Protein AF-A0A6G7XQI9-F1 (afdb_monomer)

Structure (mmCIF, N/CA/C/O backbone):
data_AF-A0A6G7XQI9-F1
#
_entry.id   AF-A0A6G7XQI9-F1
#
loop_
_atom_site.group_PDB
_atom_site.id
_atom_site.type_symbol
_atom_site.label_atom_id
_atom_site.label_alt_id
_atom_site.label_comp_id
_atom_site.label_asym_id
_atom_site.label_entity_id
_atom_site.label_seq_id
_atom_site.pdbx_PDB_ins_code
_atom_site.Cartn_x
_atom_site.Cartn_y
_atom_site.Cartn_z
_atom_site.occupancy
_atom_site.B_iso_or_equiv
_atom_site.auth_seq_id
_atom_site.auth_comp_id
_atom_site.auth_asym_id
_atom_site.auth_atom_id
_atom_site.pdbx_PDB_model_num
ATOM 1 N N . MET A 1 1 ? -20.697 -19.348 14.003 1.00 74.56 1 MET A N 1
ATOM 2 C CA . MET A 1 1 ? -19.814 -18.715 13.001 1.00 74.56 1 MET A CA 1
ATOM 3 C C . MET A 1 1 ? -18.338 -18.795 13.399 1.00 74.56 1 MET A C 1
ATOM 5 O O . MET A 1 1 ? -17.635 -19.579 12.785 1.00 74.56 1 MET A O 1
ATOM 9 N N . ARG A 1 2 ? -17.873 -18.125 14.470 1.00 83.25 2 ARG A N 1
ATOM 10 C CA . ARG A 1 2 ? -16.443 -18.116 14.878 1.00 83.25 2 ARG A CA 1
ATOM 11 C C . ARG A 1 2 ? -15.794 -19.499 15.068 1.00 83.25 2 ARG A C 1
ATOM 13 O O . ARG A 1 2 ? -14.737 -19.742 14.506 1.00 83.25 2 ARG A O 1
ATOM 20 N N . ARG A 1 3 ? -16.457 -20.436 15.761 1.00 87.00 3 ARG A N 1
ATOM 21 C CA . ARG A 1 3 ? -15.949 -21.819 15.931 1.00 87.00 3 ARG A CA 1
ATOM 22 C C . ARG A 1 3 ? -15.740 -22.567 14.605 1.00 87.00 3 ARG A C 1
ATOM 24 O O . ARG A 1 3 ? -14.848 -23.401 14.520 1.00 87.00 3 ARG A O 1
ATOM 31 N N . ASN A 1 4 ? -16.541 -22.267 13.578 1.00 92.56 4 ASN A N 1
ATOM 32 C CA . ASN A 1 4 ? -16.399 -22.893 12.260 1.00 92.56 4 ASN A CA 1
ATOM 33 C C . ASN A 1 4 ? -15.194 -22.315 11.507 1.00 92.56 4 ASN A C 1
ATOM 35 O O . ASN A 1 4 ? -14.477 -23.068 10.862 1.00 92.56 4 ASN A O 1
ATOM 39 N N . LEU A 1 5 ? -14.940 -21.008 11.638 1.00 93.75 5 LEU A N 1
ATOM 40 C CA . LEU A 1 5 ? -13.769 -20.347 11.051 1.00 93.75 5 LEU A CA 1
ATOM 41 C C . LEU A 1 5 ? -12.465 -20.807 11.720 1.00 93.75 5 LEU A C 1
ATOM 43 O O . LEU A 1 5 ? -11.495 -21.111 11.040 1.00 93.75 5 LEU A O 1
ATOM 47 N N . GLU A 1 6 ? -12.458 -20.965 13.047 1.00 94.38 6 GLU A N 1
ATOM 48 C CA . GLU A 1 6 ? -11.316 -21.552 13.768 1.00 94.38 6 GLU A CA 1
ATOM 49 C C . GLU A 1 6 ? -11.026 -22.989 13.321 1.00 94.38 6 GLU A C 1
ATOM 51 O O . GLU A 1 6 ? -9.866 -23.387 13.204 1.00 94.38 6 GLU A O 1
ATOM 56 N N . LEU A 1 7 ? -12.074 -23.778 13.062 1.00 94.31 7 LEU A N 1
ATOM 57 C CA . LEU A 1 7 ? -11.923 -25.120 12.512 1.00 94.31 7 LEU A CA 1
ATOM 58 C C . LEU A 1 7 ? -11.374 -25.083 11.079 1.00 94.31 7 LEU A C 1
ATOM 60 O O . LEU A 1 7 ? -10.500 -25.886 10.765 1.00 94.31 7 LEU A O 1
ATOM 64 N N . ALA A 1 8 ? -11.846 -24.154 10.242 1.00 93.44 8 ALA A N 1
ATOM 65 C CA . ALA A 1 8 ? -11.370 -23.978 8.871 1.00 93.44 8 ALA A CA 1
ATOM 66 C C . ALA A 1 8 ? -9.873 -23.636 8.830 1.00 93.44 8 ALA A C 1
ATOM 68 O O . ALA A 1 8 ? -9.125 -24.305 8.122 1.00 93.44 8 ALA A O 1
ATOM 69 N N . VAL A 1 9 ? -9.414 -22.697 9.669 1.00 94.06 9 VAL A N 1
ATOM 70 C CA . VAL A 1 9 ? -7.983 -22.368 9.807 1.00 94.06 9 VAL A CA 1
ATOM 71 C C . VAL A 1 9 ? -7.175 -23.606 10.198 1.00 94.06 9 VAL A C 1
ATOM 73 O O . VAL A 1 9 ? -6.208 -23.951 9.526 1.00 94.06 9 VAL A O 1
ATOM 76 N N . ARG A 1 10 ? -7.605 -24.353 11.226 1.00 95.06 10 ARG A N 1
ATOM 77 C CA . ARG A 1 10 ? -6.906 -25.584 11.646 1.00 95.06 10 ARG A CA 1
ATOM 78 C C . ARG A 1 10 ? -6.840 -26.635 10.536 1.00 95.06 10 ARG A C 1
ATOM 80 O O . ARG A 1 10 ? -5.852 -27.357 10.428 1.00 95.06 10 ARG A O 1
ATOM 87 N N . GLN A 1 11 ? -7.898 -26.760 9.737 1.00 93.75 11 GLN A N 1
ATOM 88 C CA . GLN A 1 11 ? -7.930 -27.687 8.606 1.00 93.75 11 GLN A CA 1
ATOM 89 C C . GLN A 1 11 ? -6.980 -27.245 7.490 1.00 93.75 11 GLN A C 1
ATOM 91 O O . GLN A 1 11 ? -6.252 -28.089 6.974 1.00 93.75 11 GLN A O 1
ATOM 96 N N . ALA A 1 12 ? -6.950 -25.953 7.158 1.00 92.00 12 ALA A N 1
ATOM 97 C CA . ALA A 1 12 ? -6.037 -25.398 6.164 1.00 92.00 12 ALA A CA 1
ATOM 98 C C . ALA A 1 12 ? -4.568 -25.552 6.593 1.00 92.00 12 ALA A C 1
ATOM 100 O O . ALA A 1 12 ? -3.765 -26.070 5.825 1.00 92.00 12 ALA A O 1
ATOM 101 N N . GLN A 1 13 ? -4.240 -25.255 7.857 1.00 93.00 13 GLN A N 1
ATOM 102 C CA . GLN A 1 13 ? -2.902 -25.481 8.424 1.00 93.00 13 GLN A CA 1
ATOM 103 C C . GLN A 1 13 ? -2.477 -26.949 8.322 1.00 93.00 13 GLN A C 1
ATOM 105 O O . GLN A 1 13 ? -1.341 -27.254 7.966 1.00 93.00 13 GLN A O 1
ATOM 110 N N . LYS A 1 14 ? -3.397 -27.881 8.603 1.00 93.00 14 LYS A N 1
ATOM 111 C CA . LYS A 1 14 ? -3.117 -29.316 8.487 1.00 93.00 14 LYS A CA 1
ATOM 112 C C . LYS A 1 14 ? -2.848 -29.740 7.039 1.00 93.00 14 LYS A C 1
ATOM 114 O O . LYS A 1 14 ? -2.006 -30.608 6.842 1.00 93.00 14 LYS A O 1
ATOM 119 N N . ARG A 1 15 ? -3.553 -29.167 6.057 1.00 90.94 15 ARG A N 1
ATOM 120 C CA . ARG A 1 15 ? -3.326 -29.441 4.625 1.00 90.94 15 ARG A CA 1
ATOM 121 C C . ARG A 1 15 ? -1.980 -28.891 4.166 1.00 90.94 15 ARG A C 1
ATOM 123 O O . ARG A 1 15 ? -1.189 -29.647 3.620 1.00 90.94 15 ARG A O 1
ATOM 130 N N . LEU A 1 16 ? -1.674 -27.640 4.508 1.00 89.38 16 LEU A N 1
ATOM 131 C CA . LEU A 1 16 ? -0.385 -27.031 4.182 1.00 89.38 16 LEU A CA 1
ATOM 132 C C . LEU A 1 16 ? 0.794 -27.793 4.812 1.00 89.38 16 LEU A C 1
ATOM 134 O O . LEU A 1 16 ? 1.834 -27.960 4.192 1.00 89.38 16 LEU A O 1
ATOM 138 N N . ALA A 1 17 ? 0.632 -28.327 6.025 1.00 90.31 17 ALA A N 1
ATOM 139 C CA . ALA A 1 17 ? 1.661 -29.157 6.655 1.00 90.31 17 ALA A CA 1
ATOM 140 C C . ALA A 1 17 ? 1.887 -30.514 5.954 1.00 90.31 17 ALA A C 1
ATOM 142 O O . ALA A 1 17 ? 2.916 -31.148 6.181 1.00 90.31 17 ALA A O 1
ATOM 143 N N . GLN A 1 18 ? 0.929 -30.990 5.151 1.00 90.75 18 GLN A N 1
ATOM 144 C CA . GLN A 1 18 ? 1.073 -32.213 4.353 1.00 90.75 18 GLN A CA 1
ATOM 145 C C . GLN A 1 18 ? 1.792 -31.945 3.029 1.00 90.75 18 GLN A C 1
ATOM 147 O O . GLN A 1 18 ? 2.539 -32.810 2.578 1.00 90.75 18 GLN A O 1
ATOM 152 N N . ASP A 1 19 ? 1.590 -30.761 2.448 1.00 85.38 19 ASP A N 1
ATOM 153 C CA . ASP A 1 19 ? 2.261 -30.310 1.232 1.00 85.38 19 ASP A CA 1
ATOM 154 C C . ASP A 1 19 ? 2.536 -28.800 1.294 1.00 85.38 19 ASP A C 1
ATOM 156 O O . ASP A 1 19 ? 1.708 -27.969 0.924 1.00 85.38 19 ASP A O 1
ATOM 160 N N . TYR A 1 20 ? 3.716 -28.439 1.800 1.00 76.56 20 TYR A N 1
ATOM 161 C CA . TYR A 1 20 ? 4.103 -27.039 2.006 1.00 76.56 20 TYR A CA 1
ATOM 162 C C . TYR A 1 20 ? 4.306 -26.275 0.687 1.00 76.56 20 TYR A C 1
ATOM 164 O O . TYR A 1 20 ? 4.246 -25.045 0.667 1.00 76.56 20 TYR A O 1
ATOM 172 N N . GLY A 1 21 ? 4.572 -26.998 -0.406 1.00 80.12 21 GLY A N 1
ATOM 173 C CA . GLY A 1 21 ? 4.763 -26.423 -1.737 1.00 80.12 21 GLY A CA 1
ATOM 174 C C . GLY A 1 21 ? 3.454 -26.165 -2.482 1.00 80.12 21 GLY A C 1
ATOM 175 O O . GLY A 1 21 ? 3.476 -25.523 -3.533 1.00 80.12 21 GLY A O 1
ATOM 176 N N . ASP A 1 22 ? 2.322 -26.641 -1.959 1.00 87.62 22 ASP A N 1
ATOM 177 C CA . ASP A 1 22 ? 1.030 -26.478 -2.607 1.00 87.62 22 ASP A CA 1
ATOM 178 C C . ASP A 1 22 ? 0.509 -25.041 -2.466 1.00 87.62 22 ASP A C 1
ATOM 180 O O . ASP A 1 22 ? 0.076 -24.587 -1.400 1.00 87.62 22 ASP A O 1
ATOM 184 N N . ARG A 1 23 ? 0.518 -24.320 -3.591 1.00 86.38 23 ARG A N 1
ATOM 185 C CA . ARG A 1 23 ? 0.001 -22.951 -3.689 1.00 86.38 23 ARG A CA 1
ATOM 186 C C . ARG A 1 23 ? -1.472 -22.869 -3.290 1.00 86.38 23 ARG A C 1
ATOM 188 O O . ARG A 1 23 ? -1.878 -21.875 -2.694 1.00 86.38 23 ARG A O 1
ATOM 195 N N . GLU A 1 24 ? -2.274 -23.887 -3.596 1.00 89.00 24 GLU A N 1
ATOM 196 C CA . GLU A 1 24 ? -3.697 -23.879 -3.253 1.00 89.00 24 GLU A CA 1
ATOM 197 C C . GLU A 1 24 ? -3.897 -23.943 -1.731 1.00 89.00 24 GLU A C 1
ATOM 199 O O . GLU A 1 24 ? -4.721 -23.219 -1.168 1.00 89.00 24 GLU A O 1
ATOM 204 N N . SER A 1 25 ? -3.105 -24.758 -1.034 1.00 89.25 25 SER A N 1
ATOM 205 C CA . SER A 1 25 ? -3.106 -24.840 0.429 1.00 89.25 25 SER A CA 1
ATOM 206 C C . SER A 1 25 ? -2.709 -23.522 1.097 1.00 89.25 25 SER A C 1
ATOM 208 O O . SER A 1 25 ? -3.337 -23.145 2.090 1.00 89.25 25 SER A O 1
ATOM 210 N N . TRP A 1 26 ? -1.739 -22.793 0.537 1.00 87.75 26 TRP A N 1
ATOM 211 C CA . TRP A 1 26 ? -1.379 -21.444 0.991 1.00 87.75 26 TRP A CA 1
ATOM 212 C C . TRP A 1 26 ? -2.538 -20.457 0.856 1.00 87.75 26 TRP A C 1
ATOM 214 O O . TRP A 1 26 ? -2.930 -19.826 1.840 1.00 87.75 26 TRP A O 1
ATOM 224 N N . VAL A 1 27 ? -3.141 -20.384 -0.334 1.00 88.88 27 VAL A N 1
ATOM 225 C CA . VAL A 1 27 ? -4.290 -19.506 -0.608 1.00 88.88 27 VAL A CA 1
ATOM 226 C C . VAL A 1 27 ? -5.452 -19.820 0.338 1.00 88.88 27 VAL A C 1
ATOM 228 O O . VAL A 1 27 ? -6.032 -18.920 0.943 1.00 88.88 27 VAL A O 1
ATOM 231 N N . ASN A 1 28 ? -5.756 -21.105 0.534 1.00 90.44 28 ASN A N 1
ATOM 232 C CA . ASN A 1 28 ? -6.818 -21.548 1.434 1.00 90.44 28 ASN A CA 1
ATOM 233 C C . ASN A 1 28 ? -6.558 -21.164 2.899 1.00 90.44 28 ASN A C 1
ATOM 235 O O . ASN A 1 28 ? -7.499 -20.820 3.620 1.00 90.44 28 ASN A O 1
ATOM 239 N N . LEU A 1 29 ? -5.304 -21.235 3.358 1.00 91.44 29 LEU A N 1
ATOM 240 C CA . LEU A 1 29 ? -4.938 -20.810 4.707 1.00 91.44 29 LEU A CA 1
ATOM 241 C C . LEU A 1 29 ? -5.117 -19.301 4.877 1.00 91.44 29 LEU A C 1
ATOM 243 O O . LEU A 1 29 ? -5.776 -18.880 5.828 1.00 91.44 29 LEU A O 1
ATOM 247 N N . HIS A 1 30 ? -4.582 -18.513 3.944 1.00 91.19 30 HIS A N 1
ATOM 248 C CA . HIS A 1 30 ? -4.662 -17.054 3.987 1.00 91.19 30 HIS A CA 1
ATOM 249 C C . HIS A 1 30 ? -6.121 -16.580 3.976 1.00 91.19 30 HIS A C 1
ATOM 251 O O . HIS A 1 30 ? -6.515 -15.722 4.766 1.00 91.19 30 HIS A O 1
ATOM 257 N N . GLU A 1 31 ? -6.964 -17.207 3.152 1.00 92.06 31 GLU A N 1
ATOM 258 C CA . GLU A 1 31 ? -8.391 -16.898 3.108 1.00 92.06 31 GLU A CA 1
ATOM 259 C C . GLU A 1 31 ? -9.099 -17.220 4.432 1.00 92.06 31 GLU A C 1
ATOM 261 O O . GLU A 1 31 ? -9.853 -16.399 4.961 1.00 92.06 31 GLU A O 1
ATOM 266 N N . ALA A 1 32 ? -8.841 -18.396 5.012 1.00 93.50 32 ALA A N 1
ATOM 267 C CA . ALA A 1 32 ? -9.454 -18.790 6.277 1.00 93.50 32 ALA A CA 1
ATOM 268 C C . ALA A 1 32 ? -9.032 -17.868 7.435 1.00 93.50 32 ALA A C 1
ATOM 270 O O . ALA A 1 32 ? -9.854 -17.512 8.288 1.00 93.50 32 ALA A O 1
ATOM 271 N N . GLU A 1 33 ? -7.761 -17.466 7.473 1.00 94.44 33 GLU A N 1
ATOM 272 C CA . GLU A 1 33 ? -7.228 -16.561 8.490 1.00 94.44 33 GLU A CA 1
ATOM 273 C C . GLU A 1 33 ? -7.760 -15.134 8.334 1.00 94.44 33 GLU A C 1
ATOM 275 O O . GLU A 1 33 ? -8.166 -14.529 9.333 1.00 94.44 33 GLU A O 1
ATOM 280 N N . ARG A 1 34 ? -7.877 -14.634 7.099 1.00 94.31 34 ARG A N 1
ATOM 281 C CA . ARG A 1 34 ? -8.542 -13.362 6.783 1.00 94.31 34 ARG A CA 1
ATOM 282 C C . ARG A 1 34 ? -9.994 -13.342 7.264 1.00 94.31 34 ARG A C 1
ATOM 284 O O . ARG A 1 34 ? -10.391 -12.437 8.000 1.00 94.31 34 ARG A O 1
ATOM 291 N N . GLN A 1 35 ? -10.778 -14.371 6.935 1.00 94.81 35 GLN A N 1
ATOM 292 C CA . GLN A 1 35 ? -12.176 -14.479 7.376 1.00 94.81 35 GLN A CA 1
ATOM 293 C C . GLN A 1 35 ? -12.302 -14.543 8.903 1.00 94.81 35 GLN A C 1
ATOM 295 O O . GLN A 1 35 ? -13.205 -13.937 9.492 1.00 94.81 35 GLN A O 1
ATOM 300 N N . LEU A 1 36 ? -11.402 -15.271 9.572 1.00 96.00 36 LEU A N 1
ATOM 301 C CA . LEU A 1 36 ? -11.383 -15.348 11.029 1.00 96.00 36 LEU A CA 1
ATOM 302 C C . LEU A 1 36 ? -11.035 -13.995 11.665 1.00 96.00 36 LEU A C 1
ATOM 304 O O . LEU A 1 36 ? -11.684 -13.614 12.644 1.00 96.00 36 LEU A O 1
ATOM 308 N N . ALA A 1 37 ? -10.052 -13.276 11.118 1.00 96.00 37 ALA A N 1
ATOM 309 C CA . ALA A 1 37 ? -9.661 -11.945 11.576 1.00 96.00 37 ALA A CA 1
ATOM 310 C C . ALA A 1 37 ? -10.820 -10.947 11.435 1.00 96.00 37 ALA A C 1
ATOM 312 O O . ALA A 1 37 ? -11.190 -10.297 12.417 1.00 96.00 37 ALA A O 1
ATOM 313 N N . ALA A 1 38 ? -11.483 -10.923 10.275 1.00 95.19 38 ALA A N 1
ATOM 314 C CA . ALA A 1 38 ? -12.675 -10.111 10.042 1.00 95.19 38 ALA A CA 1
ATOM 315 C C . ALA A 1 38 ? -13.789 -10.419 11.062 1.00 95.19 38 ALA A C 1
ATOM 317 O O . ALA A 1 38 ? -14.313 -9.516 11.714 1.00 95.19 38 ALA A O 1
ATOM 318 N N . ALA A 1 39 ? -14.095 -11.701 11.303 1.00 96.19 39 ALA A N 1
ATOM 319 C CA . ALA A 1 39 ? -15.111 -12.115 12.279 1.00 96.19 39 ALA A CA 1
ATOM 320 C C . ALA A 1 39 ? -14.754 -11.786 13.744 1.00 96.19 39 ALA A C 1
ATOM 322 O O . ALA A 1 39 ? -15.619 -11.849 14.635 1.00 96.19 39 ALA A O 1
ATOM 323 N N . ARG A 1 40 ? -13.480 -11.487 14.015 1.00 95.62 40 ARG A N 1
ATOM 324 C CA . ARG A 1 40 ? -12.953 -11.066 15.318 1.00 95.62 40 ARG A CA 1
ATOM 325 C C . ARG A 1 40 ? -12.761 -9.553 15.430 1.00 95.62 40 ARG A C 1
ATOM 327 O O . ARG A 1 40 ? -12.353 -9.119 16.501 1.00 95.62 40 ARG A O 1
ATOM 334 N N . HIS A 1 41 ? -13.085 -8.777 14.393 1.00 94.94 41 HIS A N 1
ATOM 335 C CA . HIS A 1 41 ? -12.790 -7.340 14.319 1.00 94.94 41 HIS A CA 1
ATOM 336 C C . HIS A 1 41 ? -11.297 -7.034 14.508 1.00 94.94 41 HIS A C 1
ATOM 338 O O . HIS A 1 41 ? -10.926 -6.032 15.106 1.00 94.94 41 HIS A O 1
ATOM 344 N N . GLN A 1 42 ? -10.440 -7.938 14.034 1.00 96.44 42 GLN A N 1
ATOM 345 C CA . GLN A 1 42 ? -8.994 -7.745 13.995 1.00 96.44 42 GLN A CA 1
ATOM 346 C C . GLN A 1 42 ? -8.592 -7.169 12.640 1.00 96.44 42 GLN A C 1
ATOM 348 O O . GLN A 1 42 ? -9.351 -7.297 11.675 1.00 96.44 42 GLN A O 1
ATOM 353 N N . ALA A 1 43 ? -7.403 -6.571 12.570 1.00 97.50 43 ALA A N 1
ATOM 354 C CA . ALA A 1 43 ? -6.857 -6.072 11.317 1.00 97.50 43 ALA A CA 1
ATOM 355 C C . ALA A 1 43 ? -6.644 -7.204 10.297 1.00 97.50 43 ALA A C 1
ATOM 357 O O . ALA A 1 43 ? -6.173 -8.296 10.649 1.00 97.50 43 ALA A O 1
ATOM 358 N N . TRP A 1 44 ? -7.010 -6.931 9.046 1.00 97.19 44 TRP A N 1
ATOM 359 C CA . TRP A 1 44 ? -6.838 -7.809 7.885 1.00 97.19 44 TRP A CA 1
ATOM 360 C C . TRP A 1 44 ? -6.694 -6.966 6.613 1.00 97.19 44 TRP A C 1
ATOM 362 O O . TRP A 1 44 ? -7.074 -5.796 6.614 1.00 97.19 44 TRP A O 1
ATOM 372 N N . ALA A 1 45 ? -6.132 -7.542 5.553 1.00 96.62 45 ALA A N 1
ATOM 373 C CA . ALA A 1 45 ? -5.866 -6.844 4.300 1.00 96.62 45 ALA A CA 1
ATOM 374 C C . ALA A 1 45 ? -6.649 -7.441 3.122 1.00 96.62 45 ALA A C 1
ATOM 376 O O . ALA A 1 45 ? -6.941 -8.639 3.066 1.00 96.62 45 ALA A O 1
ATOM 377 N N . GLU A 1 46 ? -6.997 -6.579 2.179 1.00 94.81 46 GLU A N 1
ATOM 378 C CA . GLU A 1 46 ? -7.669 -6.913 0.932 1.00 94.81 46 GLU A CA 1
ATOM 379 C C . GLU A 1 46 ? -6.864 -6.355 -0.239 1.00 94.81 46 GLU A C 1
ATOM 381 O O . GLU A 1 46 ? -6.543 -5.166 -0.205 1.00 94.81 46 GLU A O 1
ATOM 386 N N . PRO A 1 47 ? -6.547 -7.153 -1.272 1.00 94.25 47 PRO A N 1
ATOM 387 C CA . PRO A 1 47 ? -5.963 -6.622 -2.496 1.00 94.25 47 PRO A CA 1
ATOM 388 C C . PRO A 1 47 ? -6.850 -5.528 -3.096 1.00 94.25 47 PRO A C 1
ATOM 390 O O . PRO A 1 47 ? -8.062 -5.698 -3.230 1.00 94.25 47 PRO A O 1
ATOM 393 N N . LEU A 1 48 ? -6.237 -4.406 -3.456 1.00 95.62 48 LEU A N 1
ATOM 394 C CA . LEU A 1 48 ? -6.898 -3.278 -4.094 1.00 95.62 48 LEU A CA 1
ATOM 395 C C . LEU A 1 48 ? -6.541 -3.282 -5.578 1.00 95.62 48 LEU A C 1
ATOM 397 O O . LEU A 1 48 ? -5.373 -3.157 -5.930 1.00 95.62 48 LEU A O 1
ATOM 401 N N . ASP A 1 49 ? -7.540 -3.396 -6.448 1.00 94.75 49 ASP A N 1
ATOM 402 C CA . ASP A 1 49 ? -7.319 -3.280 -7.888 1.00 94.75 49 ASP A CA 1
ATOM 403 C C . ASP A 1 49 ? -7.327 -1.804 -8.304 1.00 94.75 49 ASP A C 1
ATOM 405 O O . ASP A 1 49 ? -8.347 -1.120 -8.210 1.00 94.75 49 ASP A O 1
ATOM 409 N N . LEU A 1 50 ? -6.161 -1.315 -8.726 1.00 95.25 50 LEU A N 1
ATOM 410 C CA . LEU A 1 50 ? -5.968 0.024 -9.290 1.00 95.25 50 LEU A CA 1
ATOM 411 C C . LEU A 1 50 ? -5.701 -0.028 -10.802 1.00 95.25 50 LEU A C 1
ATOM 413 O O . LEU A 1 50 ? -5.250 0.964 -11.368 1.00 95.25 50 LEU A O 1
ATOM 417 N N . GLU A 1 51 ? -5.921 -1.182 -11.441 1.00 94.75 51 GLU A N 1
ATOM 418 C CA . GLU A 1 51 ? -5.681 -1.425 -12.869 1.00 94.75 51 GLU A CA 1
ATOM 419 C C . GLU A 1 51 ? -4.235 -1.117 -13.314 1.00 94.75 51 GLU A C 1
ATOM 421 O O . GLU A 1 51 ? -3.967 -0.762 -14.464 1.00 94.75 51 GLU A O 1
ATOM 426 N N . VAL A 1 52 ? -3.272 -1.256 -12.397 1.00 93.06 52 VAL A N 1
ATOM 427 C CA . VAL A 1 52 ? -1.845 -1.010 -12.641 1.00 93.06 52 VAL A CA 1
ATOM 428 C C . VAL A 1 52 ? -0.968 -2.086 -12.011 1.00 93.06 52 VAL A C 1
ATOM 430 O O . VAL A 1 52 ? -1.349 -2.765 -11.060 1.00 93.06 52 VAL A O 1
ATOM 433 N N . THR A 1 53 ? 0.252 -2.216 -12.521 1.00 92.69 53 THR A N 1
ATOM 434 C CA . THR A 1 53 ? 1.282 -3.099 -11.965 1.00 92.69 53 THR A CA 1
ATOM 435 C C . THR A 1 53 ? 2.620 -2.370 -11.994 1.00 92.69 53 THR A C 1
ATOM 437 O O . THR A 1 53 ? 2.958 -1.733 -12.995 1.00 92.69 53 THR A O 1
ATOM 440 N N . TRP A 1 54 ? 3.382 -2.439 -10.904 1.00 93.56 54 TRP A N 1
ATOM 441 C CA . TRP A 1 54 ? 4.740 -1.897 -10.834 1.00 93.56 54 TRP A CA 1
ATOM 442 C C . TRP A 1 54 ? 5.798 -2.976 -11.035 1.00 93.56 54 TRP A C 1
ATOM 444 O O . TRP A 1 54 ? 5.515 -4.172 -10.986 1.00 93.56 54 TRP A O 1
ATOM 454 N N . ASP A 1 55 ? 7.019 -2.531 -11.314 1.00 88.69 55 ASP A N 1
ATOM 455 C CA . ASP A 1 55 ? 8.167 -3.411 -11.497 1.00 88.69 55 ASP A CA 1
ATOM 456 C C . ASP A 1 55 ? 8.396 -4.254 -10.231 1.00 88.69 55 ASP A C 1
ATOM 458 O O . ASP A 1 55 ? 8.503 -3.718 -9.129 1.00 88.69 55 ASP A O 1
ATOM 462 N N . ALA A 1 56 ? 8.422 -5.579 -10.384 1.00 84.94 56 ALA A N 1
ATOM 463 C CA . ALA A 1 56 ? 8.509 -6.498 -9.255 1.00 84.94 56 ALA A CA 1
ATOM 464 C C . ALA A 1 56 ? 9.924 -6.603 -8.667 1.00 84.94 56 ALA A C 1
ATOM 466 O O . ALA A 1 56 ? 10.050 -7.020 -7.523 1.00 84.94 56 ALA A O 1
ATOM 467 N N . GLY A 1 57 ? 10.964 -6.258 -9.434 1.00 85.25 57 GLY A N 1
ATOM 468 C CA . GLY A 1 57 ? 12.356 -6.359 -8.989 1.00 85.25 57 GLY A CA 1
ATOM 469 C C . GLY A 1 57 ? 12.950 -5.018 -8.573 1.00 85.25 57 GLY A C 1
ATOM 470 O O . GLY A 1 57 ? 13.718 -4.953 -7.625 1.00 85.25 57 GLY A O 1
ATOM 471 N N . ALA A 1 58 ? 12.595 -3.936 -9.269 1.00 88.56 58 ALA A N 1
ATOM 472 C CA . ALA A 1 58 ? 13.112 -2.602 -8.978 1.00 88.56 58 ALA A CA 1
ATOM 473 C C . ALA A 1 58 ? 12.044 -1.512 -9.196 1.00 88.56 58 ALA A C 1
ATOM 475 O O . ALA A 1 58 ? 12.152 -0.697 -10.129 1.00 88.56 58 ALA A O 1
ATOM 476 N N . PRO A 1 59 ? 11.007 -1.473 -8.335 1.00 90.94 59 PRO A N 1
ATOM 477 C CA . PRO A 1 59 ? 9.966 -0.448 -8.383 1.00 90.94 59 PRO A CA 1
ATOM 478 C C . PRO A 1 59 ? 10.479 0.935 -7.966 1.00 90.94 59 PRO A C 1
ATOM 480 O O . PRO A 1 59 ? 9.969 1.939 -8.460 1.00 90.94 59 PRO A O 1
ATOM 483 N N . LEU A 1 60 ? 11.499 0.998 -7.102 1.00 94.50 60 LEU A N 1
ATOM 484 C CA . LEU A 1 60 ? 12.156 2.229 -6.645 1.00 94.50 60 LEU A CA 1
ATOM 485 C C . LEU A 1 60 ? 11.156 3.304 -6.156 1.00 94.50 60 LEU A C 1
ATOM 487 O O . LEU A 1 60 ? 11.104 4.398 -6.733 1.00 94.50 60 LEU A O 1
ATOM 491 N N . PRO A 1 61 ? 10.329 3.017 -5.135 1.00 97.12 61 PRO A N 1
ATOM 492 C CA . PRO A 1 61 ? 9.304 3.935 -4.662 1.00 97.12 61 PRO A CA 1
ATOM 493 C C . PRO A 1 61 ? 9.899 5.191 -4.016 1.00 97.12 61 PRO A C 1
ATOM 495 O O . PRO A 1 61 ? 10.873 5.145 -3.269 1.00 97.12 61 PRO A O 1
ATOM 498 N N . HIS A 1 62 ? 9.274 6.333 -4.284 1.00 97.69 62 HIS A N 1
ATOM 499 C CA . HIS A 1 62 ? 9.608 7.628 -3.699 1.00 97.69 62 HIS A CA 1
ATOM 500 C C . HIS A 1 62 ? 8.329 8.318 -3.237 1.00 97.69 62 HIS A C 1
ATOM 502 O O . HIS A 1 62 ? 7.338 8.341 -3.965 1.00 97.69 62 HIS A O 1
ATOM 508 N N . VAL A 1 63 ? 8.355 8.918 -2.047 1.00 98.06 63 VAL A N 1
ATOM 509 C CA . VAL A 1 63 ? 7.201 9.616 -1.468 1.00 98.06 63 VAL A CA 1
ATOM 510 C C . VAL A 1 63 ? 7.494 11.100 -1.265 1.00 98.06 63 VAL A C 1
ATOM 512 O O . VAL A 1 63 ? 8.535 11.477 -0.729 1.00 98.06 63 VAL A O 1
ATOM 515 N N . LEU A 1 64 ? 6.543 11.946 -1.660 1.00 97.81 64 LEU A N 1
ATOM 516 C CA . LEU A 1 64 ? 6.441 13.337 -1.227 1.00 97.81 64 LEU A CA 1
ATOM 517 C C . LEU A 1 64 ? 5.122 13.506 -0.475 1.00 97.81 64 LEU A C 1
ATOM 519 O O . LEU A 1 64 ? 4.077 13.089 -0.962 1.00 97.81 64 LEU A O 1
ATOM 523 N N . SER A 1 65 ? 5.141 14.132 0.698 1.00 97.31 65 SER A N 1
ATOM 524 C CA . SER A 1 65 ? 3.927 14.317 1.500 1.00 97.31 65 SER A CA 1
ATOM 525 C C . SER A 1 65 ? 3.919 15.641 2.250 1.00 97.31 65 SER A C 1
ATOM 527 O O . SER A 1 65 ? 4.960 16.099 2.723 1.00 97.31 65 SER A O 1
ATOM 529 N N . ASN A 1 66 ? 2.728 16.206 2.428 1.00 94.19 66 ASN A N 1
ATOM 530 C CA . ASN A 1 66 ? 2.441 17.273 3.383 1.00 94.19 66 ASN A CA 1
ATOM 531 C C . ASN A 1 66 ? 1.300 16.833 4.329 1.00 94.19 66 ASN A C 1
ATOM 533 O O . ASN A 1 66 ? 0.895 15.673 4.323 1.00 94.19 66 ASN A O 1
ATOM 537 N N . GLY A 1 67 ? 0.770 17.751 5.143 1.00 88.75 67 GLY A N 1
ATOM 538 C CA . GLY A 1 67 ? -0.296 17.445 6.110 1.00 88.75 67 GLY A CA 1
ATOM 539 C C . GLY A 1 67 ? -1.688 17.158 5.523 1.00 88.75 67 GLY A C 1
ATOM 540 O O . GLY A 1 67 ? -2.630 17.017 6.296 1.00 88.75 67 GLY A O 1
ATOM 541 N N . PHE A 1 68 ? -1.850 17.134 4.196 1.00 93.62 68 PHE A N 1
ATOM 542 C CA . PHE A 1 68 ? -3.146 16.913 3.539 1.00 93.62 68 PHE A CA 1
ATOM 543 C C . PHE A 1 68 ? -3.089 15.998 2.307 1.00 93.62 68 PHE A C 1
ATOM 545 O O . PHE A 1 68 ? -4.114 15.459 1.879 1.00 93.62 68 PHE A O 1
ATOM 552 N N . LYS A 1 69 ? -1.916 15.814 1.703 1.00 96.94 69 LYS A N 1
ATOM 553 C CA . LYS A 1 69 ? -1.732 15.035 0.481 1.00 96.94 69 LYS A CA 1
ATOM 554 C C . LYS A 1 69 ? -0.402 14.289 0.526 1.00 96.94 69 LYS A C 1
ATOM 556 O O . LYS A 1 69 ? 0.585 14.801 1.054 1.00 96.94 69 LYS A O 1
ATOM 561 N N . ALA A 1 70 ? -0.374 13.103 -0.065 1.00 98.38 70 ALA A N 1
ATOM 562 C CA . ALA A 1 70 ? 0.860 12.395 -0.374 1.00 98.38 70 ALA A CA 1
ATOM 563 C C . ALA A 1 70 ? 0.862 11.966 -1.840 1.00 98.38 70 ALA A C 1
ATOM 565 O O . ALA A 1 70 ? -0.188 11.672 -2.407 1.00 98.38 70 ALA A O 1
ATOM 566 N N . VAL A 1 71 ? 2.041 11.938 -2.445 1.00 98.56 71 VAL A N 1
ATOM 567 C CA . VAL A 1 71 ? 2.272 11.428 -3.789 1.00 98.56 71 VAL A CA 1
ATOM 568 C C . VAL A 1 71 ? 3.362 10.369 -3.705 1.00 98.56 71 VAL A C 1
ATOM 570 O O . VAL A 1 71 ? 4.461 10.647 -3.225 1.00 98.56 71 VAL A O 1
ATOM 573 N N . LEU A 1 72 ? 3.039 9.159 -4.150 1.00 98.62 72 LEU A N 1
ATOM 574 C CA . LEU A 1 72 ? 3.961 8.034 -4.267 1.00 98.62 72 LEU A CA 1
ATOM 575 C C . LEU A 1 72 ? 4.270 7.816 -5.744 1.00 98.62 72 LEU A C 1
ATOM 577 O O . LEU A 1 72 ? 3.354 7.642 -6.544 1.00 98.62 72 LEU A O 1
ATOM 581 N N . VA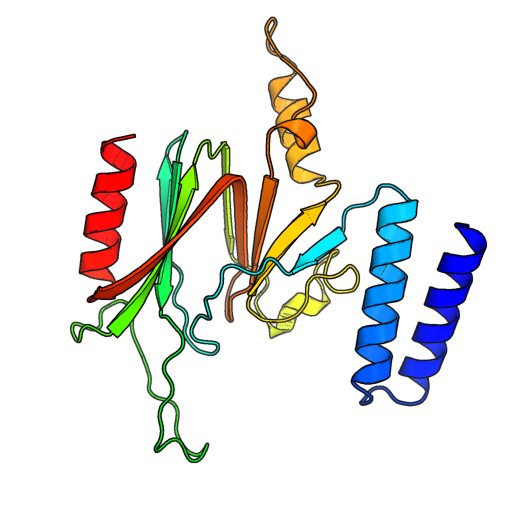L A 1 73 ? 5.547 7.803 -6.099 1.00 98.44 73 VAL A N 1
ATOM 582 C CA . VAL A 1 73 ? 6.021 7.552 -7.461 1.00 98.44 73 VAL A CA 1
ATOM 583 C C . VAL A 1 73 ? 6.832 6.266 -7.473 1.00 98.44 73 VAL A C 1
ATOM 585 O O . VAL A 1 73 ? 7.711 6.093 -6.632 1.00 98.44 73 VAL A O 1
ATOM 588 N N . CYS A 1 74 ? 6.579 5.382 -8.433 1.00 97.44 74 CYS A N 1
ATOM 589 C CA . CYS A 1 74 ? 7.389 4.186 -8.664 1.00 97.44 74 CYS A CA 1
ATOM 590 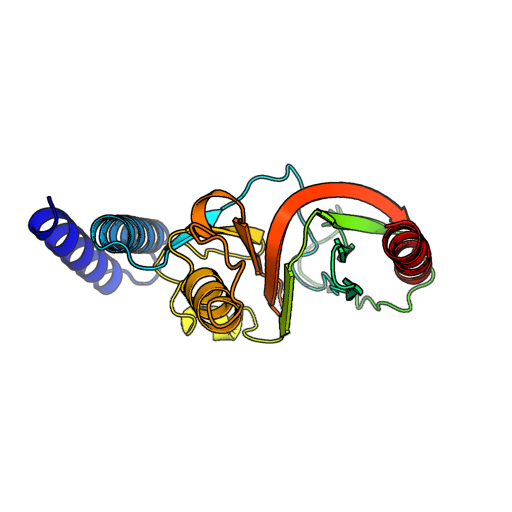C C . CYS A 1 74 ? 7.457 3.842 -10.159 1.00 97.44 74 CYS A C 1
ATOM 592 O O . CYS A 1 74 ? 6.754 4.422 -10.991 1.00 97.44 74 CYS A O 1
ATOM 594 N N . ARG A 1 75 ? 8.331 2.903 -10.520 1.00 96.12 75 ARG A N 1
ATOM 595 C CA . ARG A 1 75 ? 8.424 2.371 -11.881 1.00 96.12 75 ARG A CA 1
ATOM 596 C C . ARG A 1 75 ? 7.274 1.409 -12.170 1.00 96.12 75 ARG A C 1
ATOM 598 O O . ARG A 1 75 ? 7.013 0.485 -11.402 1.00 96.12 75 ARG A O 1
ATOM 605 N N . ALA A 1 76 ? 6.624 1.598 -13.314 1.00 94.94 76 ALA A N 1
ATOM 606 C CA . ALA A 1 76 ? 5.647 0.654 -13.840 1.00 94.94 76 ALA A CA 1
ATOM 607 C C . ALA A 1 76 ? 6.335 -0.654 -14.263 1.00 94.94 76 ALA A C 1
ATOM 609 O O . ALA A 1 76 ? 7.505 -0.648 -14.656 1.00 94.94 76 ALA A O 1
ATOM 610 N N . ALA A 1 77 ? 5.596 -1.764 -14.236 1.00 89.69 77 ALA A N 1
ATOM 611 C CA . ALA A 1 77 ? 6.078 -3.021 -14.786 1.00 89.69 77 ALA A CA 1
ATOM 612 C C . ALA A 1 77 ? 6.378 -2.847 -16.281 1.00 89.69 77 ALA A C 1
ATOM 614 O O . ALA A 1 77 ? 5.526 -2.402 -17.054 1.00 89.69 77 ALA A O 1
ATOM 615 N N . MET A 1 78 ? 7.593 -3.199 -16.694 1.00 76.69 78 MET A N 1
ATOM 616 C CA . MET A 1 78 ? 7.969 -3.245 -18.101 1.00 76.69 78 MET A CA 1
ATOM 617 C C . MET A 1 78 ? 8.014 -4.699 -18.550 1.00 76.69 78 MET A C 1
ATOM 619 O O . MET A 1 78 ? 8.769 -5.492 -17.997 1.00 76.69 78 MET A O 1
ATOM 623 N N . ALA A 1 79 ? 7.229 -5.045 -19.568 1.00 70.56 79 ALA A N 1
ATOM 624 C CA . ALA A 1 79 ? 7.441 -6.298 -20.273 1.00 70.56 79 ALA A CA 1
ATOM 625 C C . ALA A 1 79 ? 8.694 -6.145 -21.143 1.00 70.56 79 ALA A C 1
ATOM 627 O O . ALA A 1 79 ? 8.705 -5.315 -22.054 1.00 70.56 79 ALA A O 1
ATOM 628 N N . ASP A 1 80 ? 9.733 -6.922 -20.851 1.00 72.69 80 ASP A N 1
ATOM 629 C CA . ASP A 1 80 ? 10.857 -7.133 -21.757 1.00 72.69 80 ASP A CA 1
ATOM 630 C C . ASP A 1 80 ? 10.549 -8.383 -22.604 1.00 72.69 80 ASP A C 1
ATOM 632 O O . ASP A 1 80 ? 10.574 -9.496 -22.071 1.00 72.69 80 ASP A O 1
ATOM 636 N N . PRO A 1 81 ? 10.181 -8.228 -23.893 1.00 75.38 81 PRO A N 1
ATOM 637 C CA . PRO A 1 81 ? 9.808 -9.353 -24.750 1.00 75.38 81 PRO A CA 1
ATOM 638 C C . PRO A 1 81 ? 10.965 -10.320 -25.009 1.00 75.38 81 PRO A C 1
ATOM 640 O O . PRO A 1 81 ? 10.716 -11.470 -25.369 1.00 75.38 81 PRO A O 1
ATOM 643 N N . ASP A 1 82 ? 12.201 -9.847 -24.846 1.00 79.38 82 ASP A N 1
ATOM 644 C CA . ASP A 1 82 ? 13.424 -10.593 -25.128 1.00 79.38 82 ASP A CA 1
ATOM 645 C C . ASP A 1 82 ? 14.021 -11.219 -23.855 1.00 79.38 82 ASP A C 1
ATOM 647 O O . ASP A 1 82 ? 15.057 -11.885 -23.913 1.00 79.38 82 ASP A O 1
ATOM 651 N N . TRP A 1 83 ? 13.359 -11.047 -22.704 1.00 80.00 83 TRP A N 1
ATOM 652 C CA . TRP A 1 83 ? 13.825 -11.597 -21.440 1.00 80.00 83 TRP A CA 1
ATOM 653 C C . TRP A 1 83 ? 13.717 -13.123 -21.420 1.00 80.00 83 TRP A C 1
ATOM 655 O O . TRP A 1 83 ? 12.632 -13.704 -21.385 1.00 80.00 83 TRP A O 1
ATOM 665 N N . ASP A 1 84 ? 14.873 -13.779 -21.396 1.00 82.69 84 ASP A N 1
ATOM 666 C CA . ASP A 1 84 ? 15.022 -15.237 -21.365 1.00 82.69 84 ASP A CA 1
ATOM 667 C C . ASP A 1 84 ? 15.319 -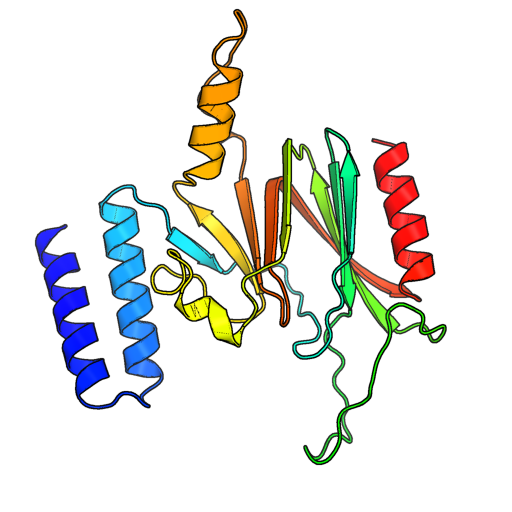15.785 -19.955 1.00 82.69 84 ASP A C 1
ATOM 669 O O . ASP A 1 84 ? 15.595 -16.975 -19.784 1.00 82.69 84 ASP A O 1
ATOM 673 N N . GLY A 1 85 ? 15.277 -14.918 -18.938 1.00 78.56 85 GLY A N 1
ATOM 674 C CA . GLY A 1 85 ? 15.589 -15.252 -17.549 1.00 78.56 85 GLY A CA 1
ATOM 675 C C . GLY A 1 85 ? 17.083 -15.287 -17.212 1.00 78.56 85 GLY A C 1
ATOM 676 O O . GLY A 1 85 ? 17.428 -15.608 -16.076 1.00 78.56 85 GLY A O 1
ATOM 677 N N . THR A 1 86 ? 17.980 -14.968 -18.153 1.00 81.38 86 THR A N 1
ATOM 678 C CA . THR A 1 86 ? 19.438 -15.066 -17.937 1.00 81.38 86 THR A CA 1
ATOM 679 C C . THR A 1 86 ? 20.106 -13.755 -17.525 1.00 81.38 86 THR A C 1
ATOM 681 O O . THR A 1 86 ? 21.269 -13.764 -17.114 1.00 81.38 86 THR A O 1
ATOM 684 N N . TYR A 1 87 ? 19.384 -12.634 -17.584 1.00 75.06 87 TYR A N 1
ATOM 685 C CA . TYR A 1 87 ? 19.888 -11.322 -17.191 1.00 75.06 87 TYR A CA 1
ATOM 686 C C . TYR A 1 87 ? 18.880 -10.532 -16.352 1.00 75.06 87 TYR A C 1
ATOM 688 O O . TYR A 1 87 ? 17.668 -10.735 -16.425 1.00 75.06 87 TYR A O 1
ATOM 696 N N . ALA A 1 88 ? 19.411 -9.595 -15.569 1.00 71.62 88 ALA A N 1
ATOM 697 C CA . ALA A 1 88 ? 18.656 -8.551 -14.893 1.00 71.62 88 ALA A CA 1
ATOM 698 C C . ALA A 1 88 ? 19.269 -7.201 -15.278 1.00 71.62 88 ALA A C 1
ATOM 700 O O . ALA A 1 88 ? 20.480 -7.003 -15.148 1.00 71.62 88 ALA A O 1
ATOM 701 N N . ALA A 1 89 ? 18.448 -6.283 -15.785 1.00 71.81 89 ALA A N 1
ATOM 702 C CA . ALA A 1 89 ? 18.897 -4.926 -16.056 1.00 71.81 89 ALA A CA 1
ATOM 703 C C . ALA A 1 89 ? 19.009 -4.169 -14.728 1.00 71.81 89 ALA A C 1
ATOM 705 O O . ALA A 1 89 ? 18.013 -3.967 -14.037 1.00 71.81 89 ALA A O 1
ATOM 706 N N . GLY A 1 90 ? 20.223 -3.752 -14.365 1.00 75.25 90 GLY A N 1
ATOM 707 C CA . GLY A 1 90 ? 20.407 -2.820 -13.258 1.00 75.25 90 GLY A CA 1
ATOM 708 C C . GLY A 1 90 ? 19.775 -1.480 -13.621 1.00 75.25 90 GLY A C 1
ATOM 709 O O . GLY A 1 90 ? 20.182 -0.864 -14.604 1.00 75.25 90 GLY A O 1
ATOM 710 N N . VAL A 1 91 ? 18.787 -1.050 -12.844 1.00 82.44 91 VAL A N 1
ATOM 711 C CA . VAL A 1 91 ? 18.100 0.236 -13.014 1.00 82.44 91 VAL A CA 1
ATOM 712 C C . VAL A 1 91 ? 18.377 1.138 -11.819 1.00 82.44 91 VAL A C 1
ATOM 714 O O . VAL A 1 91 ? 18.569 0.671 -10.695 1.00 82.44 91 VAL A O 1
ATOM 717 N N . SER A 1 92 ? 18.397 2.444 -12.056 1.00 86.06 92 SER A N 1
ATOM 718 C CA . SER A 1 92 ? 18.629 3.457 -11.032 1.00 86.06 92 SER A CA 1
ATOM 719 C C . SER A 1 92 ? 17.552 4.532 -11.070 1.00 86.06 92 SER A C 1
ATOM 721 O O . SER A 1 92 ? 17.085 4.942 -12.129 1.00 86.06 92 SER A O 1
ATOM 723 N N . SER A 1 93 ? 17.224 5.099 -9.909 1.00 85.19 93 SER A N 1
ATOM 724 C CA . SER A 1 93 ? 16.371 6.292 -9.831 1.00 85.19 93 SER A CA 1
ATOM 725 C C . SER A 1 93 ? 17.012 7.527 -10.477 1.00 85.19 93 SER A C 1
ATOM 727 O O . SER A 1 93 ? 16.321 8.506 -10.747 1.00 85.19 93 SER A O 1
ATOM 729 N N . SER A 1 94 ? 18.318 7.485 -10.756 1.00 87.88 94 SER A N 1
ATOM 730 C CA . SER A 1 94 ? 19.039 8.543 -11.470 1.00 87.88 94 SER A CA 1
ATOM 731 C C . SER A 1 94 ? 19.093 8.352 -12.991 1.00 87.88 94 SER A C 1
ATOM 733 O O . SER A 1 94 ? 19.662 9.199 -13.685 1.00 87.88 94 SER A O 1
ATOM 735 N N . ASP A 1 95 ? 18.489 7.282 -13.522 1.00 87.75 95 ASP A N 1
ATOM 736 C CA . ASP A 1 95 ? 18.458 7.018 -14.959 1.00 87.75 95 ASP A CA 1
ATOM 737 C C . ASP A 1 95 ? 17.737 8.142 -15.717 1.00 87.75 95 ASP A C 1
ATOM 739 O O . ASP A 1 95 ? 16.609 8.532 -15.408 1.00 87.75 95 ASP A O 1
ATOM 743 N N . GLN A 1 96 ? 18.402 8.656 -16.752 1.00 89.38 96 GLN A N 1
ATOM 744 C CA . GLN A 1 96 ? 17.895 9.767 -17.566 1.00 89.38 96 GLN A CA 1
ATOM 745 C C . GLN A 1 96 ? 17.035 9.309 -18.747 1.00 89.38 96 GLN A C 1
ATOM 747 O O . GLN A 1 96 ? 16.505 10.138 -19.484 1.00 89.38 96 GLN A O 1
ATOM 752 N N . THR A 1 97 ? 16.891 7.999 -18.947 1.00 90.31 97 THR A N 1
ATOM 753 C CA . THR A 1 97 ? 16.044 7.445 -20.003 1.00 90.31 97 THR A CA 1
ATOM 754 C C . THR A 1 97 ? 14.603 7.388 -19.507 1.00 90.31 97 THR A C 1
ATOM 756 O O . THR A 1 97 ? 14.330 6.661 -18.551 1.00 90.31 97 THR A O 1
ATOM 759 N N . PRO A 1 98 ? 13.652 8.095 -20.147 1.00 92.69 98 PRO A N 1
ATOM 760 C CA . PRO A 1 98 ? 12.267 8.041 -19.709 1.00 92.69 98 PRO A CA 1
ATOM 761 C C . PRO A 1 98 ? 11.699 6.624 -19.821 1.00 92.69 98 PRO A C 1
ATOM 763 O O 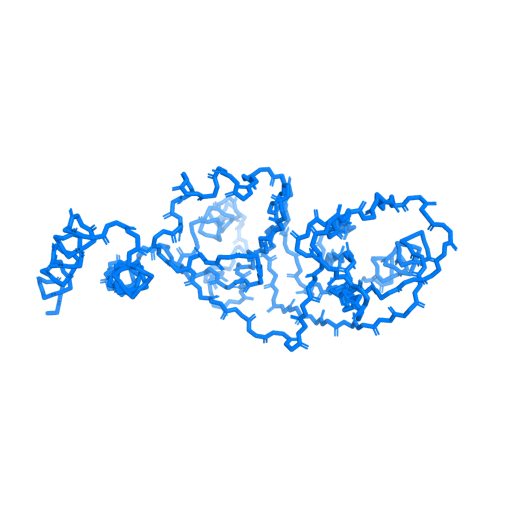. PRO A 1 98 ? 11.884 5.945 -20.835 1.00 92.69 98 PRO A O 1
ATOM 766 N N . THR A 1 99 ? 10.961 6.205 -18.802 1.00 93.12 99 THR A N 1
ATOM 767 C CA . THR A 1 99 ? 10.361 4.875 -18.690 1.00 93.12 99 THR A CA 1
ATOM 768 C C . THR A 1 99 ? 8.914 4.971 -18.208 1.00 93.12 99 THR A C 1
ATOM 770 O O . THR A 1 99 ? 8.414 6.073 -17.985 1.00 93.12 99 THR A O 1
ATOM 773 N N . GLY A 1 100 ? 8.212 3.842 -18.118 1.00 94.81 100 GLY A N 1
ATOM 774 C CA . GLY A 1 100 ? 6.879 3.792 -17.528 1.00 94.81 100 GLY A CA 1
ATOM 775 C C . GLY A 1 100 ? 6.948 4.100 -16.035 1.00 94.81 100 GLY A C 1
ATOM 776 O O . GLY A 1 100 ? 7.639 3.408 -15.289 1.00 94.81 100 GLY A O 1
ATOM 777 N N . MET A 1 101 ? 6.226 5.129 -15.611 1.00 97.12 101 MET A N 1
ATOM 778 C CA . MET A 1 101 ? 6.113 5.560 -14.222 1.00 97.12 101 MET A CA 1
ATOM 779 C C . MET A 1 101 ? 4.657 5.453 -13.782 1.00 97.12 101 MET A C 1
ATOM 781 O O . MET A 1 101 ? 3.743 5.689 -14.577 1.00 97.12 101 MET A O 1
ATOM 785 N N . LEU A 1 102 ? 4.460 5.114 -12.515 1.00 98.00 102 LEU A N 1
ATOM 786 C CA . LEU A 1 102 ? 3.183 5.207 -11.824 1.00 98.00 102 LEU A CA 1
ATOM 787 C C . LEU A 1 102 ? 3.282 6.301 -10.773 1.00 98.00 102 LEU A C 1
ATOM 789 O O . LEU A 1 102 ? 4.276 6.391 -10.051 1.00 98.00 102 LEU A O 1
ATOM 793 N N . GLU A 1 103 ? 2.238 7.109 -10.678 1.00 98.19 103 GLU A N 1
ATOM 794 C CA . GLU A 1 103 ? 2.093 8.108 -9.633 1.00 98.19 103 GLU A CA 1
ATOM 795 C C . GLU A 1 103 ? 0.737 7.954 -8.957 1.00 98.19 103 GLU A C 1
ATOM 797 O O . GLU A 1 103 ? -0.308 8.069 -9.599 1.00 98.19 103 GLU A O 1
ATOM 802 N N . PHE A 1 104 ? 0.777 7.707 -7.653 1.00 98.50 104 PHE A N 1
ATOM 803 C CA . PHE A 1 104 ? -0.386 7.558 -6.796 1.00 98.50 104 PHE A CA 1
ATOM 804 C C . PHE A 1 104 ? -0.550 8.818 -5.956 1.00 98.50 104 PHE A C 1
ATOM 806 O O . PHE A 1 104 ? 0.336 9.168 -5.178 1.00 98.50 104 PHE A O 1
ATOM 813 N N . THR A 1 105 ? -1.686 9.493 -6.094 1.00 98.44 105 THR A N 1
ATOM 814 C CA . THR A 1 105 ? -2.031 10.675 -5.306 1.00 98.44 105 THR A CA 1
ATOM 815 C C . THR A 1 105 ? -3.027 10.296 -4.221 1.00 98.44 105 THR A C 1
ATOM 817 O O . THR A 1 105 ? -4.168 9.943 -4.506 1.00 98.44 105 THR A O 1
ATOM 820 N N . PHE A 1 106 ? -2.608 10.417 -2.965 1.00 98.44 106 PHE A N 1
ATOM 821 C CA . PHE A 1 106 ? -3.426 10.183 -1.782 1.00 98.44 106 PHE A CA 1
ATOM 822 C C . PHE A 1 106 ? -4.013 11.505 -1.287 1.00 98.44 106 PHE A C 1
ATOM 824 O O . PHE A 1 106 ? -3.289 12.358 -0.766 1.00 98.44 106 PHE A O 1
ATOM 831 N N . SER A 1 107 ? -5.326 11.681 -1.437 1.00 97.56 107 SER A N 1
ATOM 832 C CA . SER A 1 107 ? -6.026 12.918 -1.070 1.00 97.56 107 SER A CA 1
ATOM 833 C C . SER A 1 107 ? -6.635 12.838 0.330 1.00 97.56 107 SER A C 1
ATOM 835 O O . SER A 1 107 ? -7.151 11.798 0.747 1.00 97.56 107 SER A O 1
ATOM 837 N N . GLY A 1 108 ? -6.591 13.950 1.073 1.00 96.25 108 GLY A N 1
ATOM 838 C CA . GLY A 1 108 ? -6.966 13.960 2.489 1.00 96.25 108 GLY A CA 1
ATOM 839 C C . GLY A 1 108 ? -6.080 13.026 3.316 1.00 96.25 108 GLY A C 1
ATOM 840 O O . GLY A 1 108 ? -6.583 12.315 4.183 1.00 96.25 108 GLY A O 1
ATOM 841 N N . CYS A 1 109 ? -4.794 12.978 2.972 1.00 96.81 109 CYS A N 1
ATOM 842 C CA . CYS A 1 109 ? -3.777 12.181 3.631 1.00 96.81 109 CYS A CA 1
ATOM 843 C C . CYS A 1 109 ? -3.457 12.767 5.005 1.00 96.81 109 CYS A C 1
ATOM 845 O O . CYS A 1 109 ? -3.150 13.951 5.125 1.00 96.81 109 CYS A O 1
ATOM 847 N N . HIS A 1 110 ? -3.510 11.917 6.024 1.00 95.75 110 HIS A N 1
ATOM 848 C CA . HIS A 1 110 ? -3.207 12.253 7.412 1.00 95.75 110 HIS A CA 1
ATOM 849 C C . HIS A 1 110 ? -1.782 11.852 7.796 1.00 95.75 110 HIS A C 1
ATOM 851 O O . HIS A 1 110 ? -1.090 12.583 8.499 1.00 95.75 110 HIS A O 1
ATOM 857 N N . SER A 1 111 ? -1.323 10.683 7.344 1.00 96.81 111 SER A N 1
ATOM 858 C CA . SER A 1 111 ? 0.009 10.177 7.677 1.00 96.81 111 SER A CA 1
ATOM 859 C C . SER A 1 111 ? 0.481 9.136 6.668 1.00 96.81 111 SER A C 1
ATOM 861 O O . SER A 1 111 ? -0.342 8.434 6.077 1.00 96.81 111 SER A O 1
ATOM 863 N N . VAL A 1 112 ? 1.800 9.030 6.503 1.00 98.12 112 VAL A N 1
ATOM 864 C CA . VAL A 1 112 ? 2.459 8.027 5.659 1.00 98.12 112 VAL A CA 1
ATOM 865 C C . VAL A 1 112 ? 3.590 7.334 6.414 1.00 98.12 112 VAL A C 1
ATOM 867 O O . VAL A 1 112 ? 4.208 7.926 7.302 1.00 98.12 112 VAL A O 1
ATOM 870 N N . LYS A 1 113 ? 3.881 6.091 6.033 1.00 97.56 113 LYS A N 1
ATOM 871 C CA . LYS A 1 113 ? 5.065 5.329 6.448 1.00 97.56 113 LYS A CA 1
ATOM 872 C C . LYS A 1 113 ? 5.724 4.733 5.208 1.00 97.56 113 LYS A C 1
ATOM 874 O O . LYS A 1 113 ? 5.032 4.356 4.268 1.00 97.56 113 LYS A O 1
ATOM 879 N N . ILE A 1 114 ? 7.049 4.650 5.215 1.00 97.12 114 ILE A N 1
ATOM 880 C CA . ILE A 1 114 ? 7.821 3.929 4.200 1.00 97.12 114 ILE A CA 1
ATOM 881 C C . ILE A 1 114 ? 9.016 3.250 4.870 1.00 97.12 114 ILE A C 1
ATOM 883 O O . ILE A 1 114 ? 9.643 3.843 5.753 1.00 97.12 114 ILE A O 1
ATOM 887 N N . GLY A 1 115 ? 9.308 2.009 4.490 1.00 94.75 115 GLY A N 1
ATOM 888 C CA . GLY A 1 115 ? 10.406 1.221 5.054 1.00 94.75 115 GLY A CA 1
ATOM 889 C C . GLY A 1 115 ? 10.102 -0.273 5.057 1.00 94.75 115 GLY A C 1
ATOM 890 O O . GLY A 1 115 ? 9.215 -0.717 4.347 1.00 94.75 115 GLY A O 1
ATOM 891 N N . GLY A 1 116 ? 10.834 -1.057 5.853 1.00 87.38 116 GLY A N 1
ATOM 892 C CA . GLY A 1 116 ? 10.633 -2.509 5.910 1.00 87.38 116 GLY A CA 1
ATOM 893 C C . GLY A 1 116 ? 9.231 -2.925 6.399 1.00 87.38 116 GLY A C 1
ATOM 894 O O . GLY A 1 116 ? 8.553 -2.140 7.068 1.00 87.38 116 GLY A O 1
ATOM 895 N N . PRO A 1 117 ? 8.812 -4.176 6.142 1.00 91.69 117 PRO A N 1
ATOM 896 C CA . PRO A 1 117 ? 9.634 -5.286 5.644 1.00 91.69 117 PRO A CA 1
ATOM 897 C C . PRO A 1 117 ? 9.903 -5.238 4.128 1.00 91.69 117 PRO A C 1
ATOM 899 O O . PRO A 1 117 ? 9.183 -4.567 3.398 1.00 91.69 117 PRO A O 1
ATOM 902 N N . ASN A 1 118 ? 10.928 -5.968 3.680 1.00 90.25 118 ASN A N 1
ATOM 903 C CA . ASN A 1 118 ? 11.084 -6.366 2.277 1.00 90.25 118 ASN A CA 1
ATOM 904 C C . ASN A 1 118 ? 10.288 -7.658 2.006 1.00 90.25 118 ASN A C 1
ATOM 906 O O . ASN A 1 118 ? 9.708 -8.242 2.930 1.00 90.25 118 ASN A O 1
ATOM 910 N N . ASP A 1 119 ? 10.265 -8.126 0.763 1.00 85.31 119 ASP A N 1
ATOM 911 C CA . ASP A 1 119 ? 9.529 -9.327 0.362 1.00 85.31 119 ASP A CA 1
ATOM 912 C C . ASP A 1 119 ? 9.999 -10.607 1.085 1.00 85.31 119 ASP A C 1
ATOM 914 O O . ASP A 1 119 ? 9.167 -11.395 1.544 1.00 85.31 119 ASP A O 1
ATOM 918 N N . GLU A 1 120 ? 11.307 -10.775 1.300 1.00 87.44 120 GLU A N 1
ATOM 919 C CA . GLU A 1 120 ? 11.893 -11.901 2.044 1.00 87.44 120 GLU A CA 1
ATOM 920 C C . GLU A 1 120 ? 11.432 -11.947 3.512 1.00 87.44 120 GLU A C 1
ATOM 922 O O . GLU A 1 120 ? 11.283 -13.023 4.102 1.00 87.44 120 GLU A O 1
ATOM 927 N N . ALA A 1 121 ? 11.177 -10.783 4.112 1.00 91.69 121 ALA A N 1
ATOM 928 C CA . ALA A 1 121 ? 10.726 -10.646 5.494 1.00 91.69 121 ALA A CA 1
ATOM 929 C C . ALA A 1 121 ? 9.206 -10.456 5.632 1.00 91.69 121 ALA A C 1
ATOM 931 O O . ALA A 1 121 ? 8.698 -10.437 6.759 1.00 91.69 121 ALA A O 1
ATOM 932 N N . LEU A 1 122 ? 8.460 -10.349 4.525 1.00 90.38 122 LEU A N 1
ATOM 933 C CA . LEU A 1 122 ? 7.025 -10.044 4.532 1.00 90.38 122 LEU A CA 1
ATOM 934 C C . LEU A 1 122 ? 6.215 -11.083 5.315 1.00 90.38 122 LEU A C 1
ATOM 936 O O . LEU A 1 122 ? 5.241 -10.733 5.978 1.00 90.38 122 LEU A O 1
ATOM 940 N N . SER A 1 123 ? 6.667 -12.342 5.323 1.00 89.44 123 SER A N 1
ATOM 941 C CA . SER A 1 123 ? 6.055 -13.433 6.096 1.00 89.44 123 SER A CA 1
ATOM 942 C C . SER A 1 123 ? 6.033 -13.207 7.614 1.00 89.44 123 SER A C 1
ATOM 944 O O . SER A 1 123 ? 5.211 -13.796 8.317 1.00 89.44 123 SER A O 1
ATOM 946 N N . GLY A 1 124 ? 6.896 -12.325 8.128 1.00 90.62 124 GLY A N 1
ATOM 947 C CA . GLY A 1 124 ? 6.897 -11.896 9.526 1.00 90.62 124 GLY A CA 1
ATOM 948 C C . GLY A 1 124 ? 5.866 -10.808 9.847 1.00 90.62 124 GLY A C 1
ATOM 949 O O . GLY A 1 124 ? 5.647 -10.506 11.022 1.00 90.62 124 GLY A O 1
ATOM 950 N N . HIS A 1 125 ? 5.230 -10.206 8.839 1.00 92.44 125 HIS A N 1
ATOM 951 C CA . HIS A 1 125 ? 4.260 -9.137 9.042 1.00 92.44 125 HIS A CA 1
ATOM 952 C C . HIS A 1 125 ? 2.927 -9.687 9.593 1.00 92.44 125 HIS A C 1
ATOM 954 O O . HIS A 1 125 ? 2.408 -10.673 9.067 1.00 92.44 125 HIS A O 1
ATOM 960 N N . PRO A 1 126 ? 2.288 -9.040 10.591 1.00 90.75 126 PRO A N 1
ATOM 961 C CA . PRO A 1 126 ? 1.041 -9.534 11.193 1.00 90.75 126 PRO A CA 1
ATOM 962 C C . PRO A 1 126 ? -0.136 -9.722 10.225 1.00 90.75 126 PRO A C 1
ATOM 964 O O . PRO A 1 126 ? -1.071 -10.465 10.531 1.00 90.75 126 PRO A O 1
ATOM 967 N N . LEU A 1 127 ? -0.114 -9.027 9.083 1.00 93.88 127 LEU A N 1
ATOM 968 C CA . LEU A 1 127 ? -1.147 -9.129 8.048 1.00 93.88 127 LEU A CA 1
ATOM 969 C C . LEU A 1 127 ? -0.839 -10.163 6.959 1.00 93.88 127 LEU A C 1
ATOM 971 O O . LEU A 1 127 ? -1.731 -10.423 6.157 1.00 93.88 127 LEU A O 1
ATOM 975 N N . PHE A 1 128 ? 0.359 -10.763 6.933 1.00 91.38 128 PHE A N 1
ATOM 976 C CA . PHE A 1 128 ? 0.794 -11.675 5.865 1.00 91.38 128 PHE A CA 1
ATOM 977 C C . PHE A 1 128 ? -0.227 -12.782 5.595 1.00 91.38 128 PHE A C 1
ATOM 979 O O . PHE A 1 128 ? -0.799 -12.897 4.517 1.00 91.38 128 PHE A O 1
ATOM 986 N N . THR A 1 129 ? -0.579 -13.533 6.630 1.00 89.75 129 THR A N 1
ATOM 987 C CA . THR A 1 129 ? -1.573 -14.600 6.510 1.00 89.75 129 THR A CA 1
ATOM 988 C C . THR A 1 129 ? -3.017 -14.092 6.555 1.00 89.75 129 THR A C 1
ATOM 990 O O . THR A 1 129 ? -3.954 -14.869 6.429 1.00 89.75 129 THR A O 1
ATOM 993 N N . ARG A 1 130 ? -3.238 -12.783 6.727 1.00 93.62 130 ARG A N 1
ATOM 994 C CA . ARG A 1 130 ? -4.569 -12.158 6.836 1.00 93.62 130 ARG A CA 1
ATOM 995 C C . ARG A 1 130 ? -4.934 -11.338 5.603 1.00 93.62 130 ARG A C 1
ATOM 997 O O . ARG A 1 130 ? -5.720 -10.398 5.709 1.00 93.62 130 ARG A O 1
ATOM 1004 N N . GLY A 1 131 ? -4.386 -11.715 4.451 1.00 88.81 131 GLY A N 1
ATOM 1005 C CA . GLY A 1 131 ? -4.732 -11.159 3.144 1.00 88.81 131 GLY A CA 1
ATOM 1006 C C . GLY A 1 131 ? -3.747 -10.137 2.584 1.00 88.81 131 GLY A C 1
ATOM 1007 O O . GLY A 1 131 ? -4.062 -9.520 1.573 1.00 88.81 131 GLY A O 1
ATOM 1008 N N . LEU A 1 132 ? -2.581 -9.960 3.214 1.00 88.25 132 LEU A N 1
ATOM 1009 C CA . LEU A 1 132 ? -1.461 -9.272 2.582 1.00 88.25 132 LEU A CA 1
ATOM 1010 C C . LEU A 1 132 ? -0.724 -10.287 1.702 1.00 88.25 132 LEU A C 1
ATOM 1012 O O . LEU A 1 132 ? -0.071 -11.187 2.227 1.00 88.25 132 LEU A O 1
ATOM 1016 N N . ASP A 1 133 ? -0.866 -10.175 0.385 1.00 75.81 133 ASP A N 1
ATOM 1017 C CA . ASP A 1 133 ? -0.315 -11.141 -0.566 1.00 75.81 133 ASP A CA 1
ATOM 1018 C C . ASP A 1 133 ? 0.424 -10.441 -1.708 1.00 75.81 133 ASP A C 1
ATOM 1020 O O . ASP A 1 133 ? -0.112 -9.558 -2.376 1.00 75.81 133 ASP A O 1
ATOM 1024 N N . GLY A 1 134 ? 1.657 -10.882 -1.947 1.00 78.50 134 GLY A N 1
ATOM 1025 C CA . GLY A 1 134 ? 2.481 -10.430 -3.059 1.00 78.50 134 GLY A CA 1
ATOM 1026 C C . GLY A 1 134 ? 2.803 -8.932 -3.087 1.00 78.50 134 GLY A C 1
ATOM 1027 O O . GLY A 1 134 ? 2.473 -8.148 -2.198 1.00 78.50 134 GLY A O 1
ATOM 1028 N N . CYS A 1 135 ? 3.500 -8.555 -4.156 1.00 85.44 135 CYS A N 1
ATOM 1029 C CA . CYS A 1 135 ? 3.814 -7.175 -4.502 1.00 85.44 135 CYS A CA 1
ATOM 1030 C C . CYS A 1 135 ? 2.545 -6.521 -5.071 1.00 85.44 135 CYS A C 1
ATOM 1032 O O . CYS A 1 135 ? 2.005 -7.001 -6.070 1.00 85.44 135 CYS A O 1
ATOM 1034 N N . GLY A 1 136 ? 2.030 -5.473 -4.427 1.00 92.81 136 GLY A N 1
ATOM 1035 C CA . GLY A 1 136 ? 0.752 -4.887 -4.830 1.00 92.81 136 GLY A CA 1
ATOM 1036 C C . GLY A 1 136 ? 0.099 -3.958 -3.801 1.00 92.81 136 GLY A C 1
ATOM 1037 O O . GLY A 1 136 ? 0.550 -3.874 -2.650 1.00 92.81 136 GLY A O 1
ATOM 1038 N N . PRO A 1 137 ? -0.968 -3.242 -4.203 1.00 96.31 137 PRO A N 1
ATOM 1039 C CA . PRO A 1 137 ? -1.715 -2.368 -3.317 1.00 96.31 137 PRO A CA 1
ATOM 1040 C C . PRO A 1 137 ? -2.774 -3.155 -2.549 1.00 96.31 137 PRO A C 1
ATOM 1042 O O . PRO A 1 137 ? -3.435 -4.042 -3.084 1.00 96.31 137 PRO A O 1
ATOM 1045 N N . HIS A 1 138 ? -2.962 -2.791 -1.287 1.00 97.12 138 HIS A N 1
ATOM 1046 C CA . HIS A 1 138 ? -3.934 -3.395 -0.390 1.00 97.12 138 HIS A CA 1
ATOM 1047 C C . HIS A 1 138 ? -4.679 -2.324 0.412 1.00 97.12 138 HIS A C 1
ATOM 1049 O O . HIS A 1 138 ? -4.139 -1.256 0.717 1.00 97.12 138 HIS A O 1
ATOM 1055 N N . LEU A 1 139 ? -5.913 -2.638 0.800 1.00 97.62 139 LEU A N 1
ATOM 1056 C CA . LEU A 1 139 ? -6.677 -1.934 1.824 1.00 97.62 139 LEU A CA 1
ATOM 1057 C C . LEU A 1 139 ? -6.644 -2.723 3.130 1.00 97.62 139 LEU A C 1
ATOM 1059 O O . LEU A 1 139 ? -6.963 -3.910 3.159 1.00 97.62 139 LEU A O 1
ATOM 1063 N N . VAL A 1 140 ? -6.288 -2.054 4.223 1.00 98.12 140 VAL A N 1
ATOM 1064 C CA . VAL A 1 140 ? -6.295 -2.630 5.567 1.00 98.12 140 VAL A CA 1
ATOM 1065 C C . VAL A 1 140 ? -7.589 -2.255 6.278 1.00 98.12 140 VAL A C 1
ATOM 1067 O O . VAL A 1 140 ? -7.871 -1.092 6.573 1.00 98.12 140 VAL A O 1
ATOM 1070 N N . HIS A 1 141 ? -8.363 -3.277 6.608 1.00 97.69 141 HIS A N 1
ATOM 1071 C CA . HIS A 1 141 ? -9.602 -3.178 7.367 1.00 97.69 141 HIS A CA 1
ATOM 1072 C C . HIS A 1 141 ? -9.327 -3.317 8.864 1.00 97.69 141 HIS A C 1
ATOM 1074 O O . HIS A 1 141 ? -8.383 -3.996 9.263 1.00 97.69 141 HIS A O 1
ATOM 1080 N N . ASN A 1 142 ? -10.165 -2.700 9.707 1.00 97.12 142 ASN A N 1
ATOM 1081 C CA . ASN A 1 142 ? -9.975 -2.640 11.168 1.00 97.12 142 ASN A CA 1
ATOM 1082 C C . ASN A 1 142 ? -8.551 -2.190 11.568 1.00 97.12 142 ASN A C 1
ATOM 1084 O O . ASN A 1 142 ? -7.950 -2.747 12.484 1.00 97.12 142 ASN A O 1
ATOM 1088 N N . SER A 1 143 ? -8.001 -1.215 10.838 1.00 97.88 143 SER A N 1
ATOM 1089 C CA . SER A 1 143 ? -6.645 -0.691 11.031 1.00 97.88 143 SER A CA 1
ATOM 1090 C C . SER A 1 143 ? -6.372 -0.221 12.465 1.00 97.88 143 SER A C 1
ATOM 1092 O O . SER A 1 143 ? -6.904 0.788 12.927 1.00 97.88 143 SER A O 1
ATOM 1094 N N . GLU A 1 144 ? -5.457 -0.896 13.154 1.00 96.88 144 GLU A N 1
ATOM 1095 C CA . GLU A 1 144 ? -4.988 -0.448 14.469 1.00 96.88 144 GLU A CA 1
ATOM 1096 C C . GLU A 1 144 ? -4.289 0.919 14.386 1.00 96.88 144 GLU A C 1
ATOM 1098 O O . GLU A 1 144 ? -4.358 1.698 15.333 1.00 96.88 144 GLU A O 1
ATOM 1103 N N . TRP A 1 145 ? -3.691 1.257 13.236 1.00 97.88 145 TRP A N 1
ATOM 1104 C CA . TRP A 1 145 ? -3.036 2.548 13.027 1.00 97.88 145 TRP A CA 1
ATOM 1105 C C . TRP A 1 145 ? -4.041 3.704 12.931 1.00 97.88 145 TRP A C 1
ATOM 1107 O O . TRP A 1 145 ? -3.795 4.768 13.496 1.00 97.88 145 TRP A O 1
ATOM 1117 N N . ILE A 1 146 ? -5.201 3.502 12.292 1.00 97.88 146 ILE A N 1
ATOM 1118 C CA . ILE A 1 146 ? -6.287 4.498 12.327 1.00 97.88 146 ILE A CA 1
ATOM 1119 C C . ILE A 1 146 ? -6.760 4.709 13.770 1.00 97.88 146 ILE A C 1
ATOM 1121 O O . ILE A 1 146 ? -6.864 5.856 14.205 1.00 97.88 146 ILE A O 1
ATOM 1125 N N . ALA A 1 147 ? -6.999 3.627 14.519 1.00 97.19 147 ALA A N 1
ATOM 1126 C CA . ALA A 1 147 ? -7.443 3.708 15.910 1.00 97.19 147 ALA A CA 1
ATOM 1127 C C . ALA A 1 147 ? -6.415 4.418 16.812 1.00 97.19 147 ALA A C 1
ATOM 1129 O O . ALA A 1 147 ? -6.783 5.244 17.647 1.00 97.19 147 ALA A O 1
ATOM 1130 N N . GLU A 1 148 ? -5.125 4.138 16.617 1.00 97.38 148 GLU A N 1
ATOM 1131 C C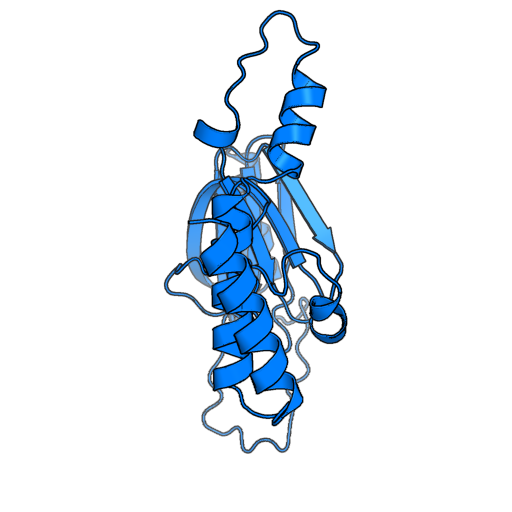A . GLU A 1 148 ? -4.024 4.815 17.304 1.00 97.38 148 GLU A CA 1
ATOM 1132 C C . GLU A 1 148 ? -4.023 6.322 17.009 1.00 97.38 148 GLU A C 1
ATOM 1134 O O . GLU A 1 148 ? -3.972 7.139 17.931 1.00 97.38 148 GLU A O 1
ATOM 1139 N N . GLN A 1 149 ? -4.116 6.709 15.733 1.00 96.25 149 GLN A N 1
ATOM 1140 C CA . GLN A 1 149 ? -4.117 8.117 15.335 1.00 96.25 149 GLN A CA 1
ATOM 1141 C C . GLN A 1 149 ? -5.357 8.864 15.841 1.00 96.25 149 GLN A C 1
ATOM 1143 O O . GLN A 1 149 ? -5.234 10.009 16.283 1.00 96.25 149 GLN A O 1
ATOM 1148 N N . GLU A 1 150 ? -6.527 8.222 15.841 1.00 96.25 150 GLU A N 1
ATOM 1149 C CA . GLU A 1 150 ? -7.751 8.775 16.429 1.00 96.25 150 GLU A CA 1
ATOM 1150 C C . GLU A 1 150 ? -7.577 9.008 17.938 1.00 96.25 150 GLU A C 1
ATOM 1152 O O . GLU A 1 150 ? -7.857 10.100 18.432 1.00 96.25 150 GLU A O 1
ATOM 1157 N N . ALA A 1 151 ? -7.031 8.031 18.668 1.00 96.19 151 ALA A N 1
ATOM 1158 C CA . ALA A 1 151 ? -6.788 8.146 20.107 1.00 96.19 151 ALA A CA 1
ATOM 1159 C C . ALA A 1 151 ? -5.786 9.261 20.458 1.00 96.19 151 ALA A C 1
ATOM 1161 O O . ALA A 1 151 ? -5.975 9.978 21.439 1.00 96.19 151 ALA A O 1
ATOM 1162 N N . ILE A 1 152 ? -4.740 9.456 19.649 1.00 94.94 152 ILE A N 1
ATOM 1163 C CA . ILE A 1 152 ? -3.794 10.569 19.830 1.00 94.94 152 ILE A CA 1
ATOM 1164 C C . ILE A 1 152 ? -4.508 11.920 19.663 1.00 94.94 152 ILE A C 1
ATOM 1166 O O . ILE A 1 152 ? -4.273 12.850 20.435 1.00 94.94 152 ILE A O 1
ATOM 1170 N N . ASN A 1 153 ? -5.405 12.033 18.681 1.00 93.12 153 ASN A N 1
ATOM 1171 C CA . ASN A 1 153 ? -6.119 13.276 18.382 1.00 93.12 153 ASN A CA 1
ATOM 1172 C C . ASN A 1 153 ? -7.339 13.517 19.287 1.00 93.12 153 ASN A C 1
ATOM 1174 O O . ASN A 1 153 ? -7.870 14.631 19.314 1.00 93.12 153 ASN A O 1
ATOM 1178 N N . SER A 1 154 ? -7.766 12.524 20.073 1.00 94.75 154 SER A N 1
ATOM 1179 C CA . SER A 1 154 ? -8.967 12.622 20.907 1.00 94.75 154 SER A CA 1
ATOM 1180 C C . SER A 1 154 ? -8.841 13.566 22.103 1.00 94.75 154 SER A C 1
ATOM 1182 O O . SER A 1 154 ? -9.838 13.844 22.764 1.00 94.75 154 SER A O 1
ATOM 1184 N N . VAL A 1 155 ? -7.636 14.058 22.405 1.00 95.31 155 VAL A N 1
ATOM 1185 C CA . VAL A 1 155 ? -7.398 15.035 23.484 1.00 95.31 155 VAL A CA 1
ATOM 1186 C C . VAL A 1 155 ? -7.873 16.448 23.130 1.00 95.31 155 VAL A C 1
ATOM 1188 O O . VAL A 1 155 ? -7.987 17.297 24.011 1.00 95.31 155 VAL A O 1
ATOM 1191 N N . HIS A 1 156 ? -8.133 16.717 21.849 1.00 89.25 156 HIS A N 1
ATOM 1192 C CA . HIS A 1 156 ? -8.606 18.015 21.386 1.00 89.25 156 HIS A CA 1
ATOM 1193 C C . HIS A 1 156 ? -10.105 18.186 21.677 1.00 89.25 156 HIS A C 1
ATOM 1195 O O . HIS A 1 156 ? -10.905 17.307 21.366 1.00 89.25 156 HIS A O 1
ATOM 1201 N N . GLU A 1 157 ? -10.510 19.341 22.214 1.00 90.38 157 GLU A N 1
ATOM 1202 C CA . GLU A 1 157 ? -11.895 19.590 22.662 1.00 90.38 157 GLU A CA 1
ATOM 1203 C C . GLU A 1 157 ? -12.946 19.466 21.542 1.00 90.38 157 GLU A C 1
ATOM 1205 O O . GLU A 1 157 ? -14.096 19.115 21.797 1.00 90.38 157 GLU A O 1
ATOM 1210 N N . TYR A 1 158 ? -12.537 19.695 20.290 1.00 90.25 158 TYR A N 1
ATOM 1211 C CA . TYR A 1 158 ? -13.386 19.566 19.100 1.00 90.25 158 TYR A CA 1
ATOM 1212 C C . TYR A 1 158 ? -13.191 18.247 18.339 1.00 90.25 158 TYR A C 1
ATOM 1214 O O . TYR A 1 158 ? -13.580 18.157 17.173 1.00 90.25 158 TYR A O 1
ATOM 1222 N N . HIS A 1 159 ? -12.558 17.237 18.944 1.00 90.50 159 HIS A N 1
ATOM 1223 C CA . HIS A 1 159 ? -12.336 15.951 18.288 1.00 90.50 159 HIS A CA 1
ATOM 1224 C C . HIS A 1 159 ? -13.655 15.318 17.814 1.00 90.50 159 HIS A C 1
ATOM 1226 O O . HIS A 1 159 ? -14.620 15.193 18.568 1.00 90.50 159 HIS A O 1
ATOM 1232 N N . GLN A 1 160 ? -13.669 14.883 16.552 1.00 89.81 160 GLN A N 1
ATOM 1233 C CA . GLN A 1 160 ? -14.761 14.127 15.947 1.00 89.81 160 GLN A CA 1
ATOM 1234 C C . GLN A 1 160 ? -14.276 12.707 15.671 1.00 89.81 160 GLN A C 1
ATOM 1236 O O . GLN A 1 160 ? -13.454 12.499 14.773 1.00 89.81 160 GLN A O 1
ATOM 1241 N N . GLY A 1 161 ? -14.798 11.741 16.427 1.00 92.38 161 GLY A N 1
ATOM 1242 C CA . GLY A 1 161 ? -14.428 10.337 16.271 1.00 92.38 161 GLY A CA 1
ATOM 1243 C C . GLY A 1 161 ? -14.949 9.698 14.982 1.00 92.38 161 GLY A C 1
ATOM 1244 O O . GLY A 1 161 ? -15.453 10.387 14.091 1.00 92.38 161 GLY A O 1
ATOM 1245 N N . GLY A 1 162 ? -14.815 8.379 14.866 1.00 93.50 162 GLY A N 1
ATOM 1246 C CA . GLY A 1 162 ? -15.267 7.606 13.703 1.00 93.50 162 GLY A CA 1
ATOM 1247 C C . GLY A 1 162 ? -14.305 7.719 12.523 1.00 93.50 162 GLY A C 1
ATOM 1248 O O . GLY A 1 162 ? -14.727 7.892 11.379 1.00 93.50 162 GLY A O 1
ATOM 1249 N N . TRP A 1 163 ? -12.997 7.685 12.788 1.00 95.69 163 TRP A N 1
ATOM 1250 C CA . TRP A 1 163 ? -11.989 7.881 11.743 1.00 95.69 163 TRP A CA 1
ATOM 1251 C C . TRP A 1 163 ? -11.992 6.743 10.720 1.00 95.69 163 TRP A C 1
ATOM 1253 O O . TRP A 1 163 ? -11.829 6.995 9.528 1.00 95.69 163 TRP A O 1
ATOM 1263 N N . HIS A 1 164 ? -12.306 5.526 11.162 1.00 94.88 164 HIS A N 1
ATOM 1264 C CA . HIS A 1 164 ? -12.510 4.358 10.300 1.00 94.88 164 HIS A CA 1
ATOM 1265 C C . HIS A 1 164 ? -13.621 4.515 9.252 1.00 94.88 164 HIS A C 1
ATOM 1267 O O . HIS A 1 164 ? -13.626 3.785 8.269 1.00 94.88 164 HIS A O 1
ATOM 1273 N N . GLU A 1 165 ? -14.561 5.446 9.434 1.00 94.31 165 GLU A N 1
ATOM 1274 C CA . GLU A 1 165 ? -15.646 5.689 8.472 1.00 94.31 165 GLU A CA 1
ATOM 1275 C C . GLU A 1 165 ? -15.254 6.703 7.388 1.00 94.31 165 GLU A C 1
ATOM 1277 O O . GLU A 1 165 ? -15.959 6.861 6.393 1.00 94.31 165 GLU A O 1
ATOM 1282 N N . ARG A 1 166 ? -14.156 7.441 7.593 1.00 94.25 166 ARG A N 1
ATOM 1283 C CA . ARG A 1 166 ? -13.760 8.578 6.746 1.00 94.25 166 ARG A CA 1
ATOM 1284 C C . ARG A 1 166 ? -12.351 8.465 6.181 1.00 94.25 166 ARG A C 1
ATOM 1286 O O . ARG A 1 166 ? -11.972 9.312 5.374 1.00 94.25 166 ARG A O 1
ATOM 1293 N N . MET A 1 167 ? -11.575 7.483 6.624 1.00 96.25 167 MET A N 1
ATOM 1294 C CA . MET A 1 167 ? -10.210 7.246 6.180 1.00 96.25 167 MET A CA 1
ATOM 1295 C C . MET A 1 167 ? -10.002 5.782 5.839 1.00 96.25 167 MET A C 1
ATOM 1297 O O . MET A 1 167 ? -10.534 4.889 6.493 1.00 96.25 167 MET A O 1
ATOM 1301 N N . ASN A 1 168 ? -9.158 5.572 4.843 1.00 98.38 168 ASN A N 1
ATOM 1302 C CA . ASN A 1 168 ? -8.667 4.278 4.425 1.00 98.38 168 ASN A CA 1
ATOM 1303 C C . ASN A 1 168 ? -7.221 4.122 4.885 1.00 98.38 168 ASN A C 1
ATOM 1305 O O . ASN A 1 168 ? -6.461 5.094 4.904 1.00 98.38 168 ASN A O 1
ATOM 1309 N N . HIS A 1 169 ? -6.843 2.894 5.226 1.00 98.56 169 HIS A N 1
ATOM 1310 C CA . HIS A 1 169 ? -5.451 2.515 5.433 1.00 98.56 169 HIS A CA 1
ATOM 1311 C C . HIS A 1 169 ? -4.987 1.747 4.198 1.00 98.56 169 HIS A C 1
ATOM 1313 O O . HIS A 1 169 ? -5.355 0.594 3.995 1.00 98.56 169 HIS A O 1
ATOM 1319 N N . TYR A 1 170 ? -4.204 2.417 3.363 1.00 98.56 170 TYR A N 1
ATOM 1320 C CA . TYR A 1 170 ? -3.558 1.835 2.196 1.00 98.56 170 TYR A CA 1
ATOM 1321 C C . TYR A 1 170 ? -2.235 1.191 2.600 1.00 98.56 170 TYR A C 1
ATOM 1323 O O . TYR A 1 170 ? -1.469 1.800 3.345 1.00 98.56 170 TYR A O 1
ATOM 1331 N N . PHE A 1 171 ? -1.960 -0.001 2.080 1.00 97.75 171 PHE A N 1
ATOM 1332 C CA . PHE A 1 171 ? -0.723 -0.744 2.307 1.00 97.75 171 PHE A CA 1
ATOM 1333 C C . PHE A 1 171 ? -0.196 -1.260 0.967 1.00 97.75 171 PHE A C 1
ATOM 1335 O O . PHE A 1 171 ? -0.829 -2.078 0.309 1.00 97.75 171 PHE A O 1
ATOM 1342 N N . PHE A 1 172 ? 0.942 -0.748 0.529 1.00 97.25 172 PHE A N 1
ATOM 1343 C CA . PHE A 1 172 ? 1.556 -1.047 -0.758 1.00 97.25 172 PHE A CA 1
ATOM 1344 C C . PHE A 1 172 ? 2.826 -1.845 -0.499 1.00 97.25 172 PHE A C 1
ATOM 1346 O O . PHE A 1 172 ? 3.714 -1.380 0.213 1.00 97.25 172 PHE A O 1
ATOM 1353 N N . VAL A 1 173 ? 2.903 -3.043 -1.070 1.00 95.44 173 VAL A N 1
ATOM 1354 C CA . VAL A 1 173 ? 4.078 -3.913 -0.971 1.00 95.44 173 VAL A CA 1
ATOM 1355 C C . VAL A 1 173 ? 4.953 -3.705 -2.200 1.00 95.44 173 VAL A C 1
ATOM 1357 O O . VAL A 1 173 ? 4.487 -3.913 -3.322 1.00 95.44 173 VAL A O 1
ATOM 1360 N N . PHE A 1 174 ? 6.209 -3.326 -1.985 1.00 94.75 174 PHE A N 1
ATOM 1361 C CA . PHE A 1 174 ? 7.271 -3.337 -2.986 1.00 94.75 174 PHE A CA 1
ATOM 1362 C C . PHE A 1 174 ? 8.261 -4.471 -2.688 1.00 94.75 174 PHE A C 1
ATOM 1364 O O . PHE A 1 174 ? 8.047 -5.272 -1.780 1.00 94.75 174 PHE A O 1
ATOM 1371 N N . HIS A 1 175 ? 9.322 -4.568 -3.491 1.00 91.88 175 HIS A N 1
ATOM 1372 C CA . HIS A 1 175 ? 10.354 -5.585 -3.306 1.00 91.88 175 HIS A CA 1
ATOM 1373 C C . HIS A 1 175 ? 11.155 -5.345 -2.017 1.00 91.88 175 HIS A C 1
ATOM 1375 O O . HIS A 1 175 ? 11.199 -6.210 -1.148 1.00 91.88 175 HIS A O 1
ATOM 1381 N N . ASP A 1 176 ? 11.717 -4.143 -1.856 1.00 92.31 176 ASP A N 1
ATOM 1382 C CA . ASP A 1 176 ? 12.627 -3.814 -0.751 1.00 92.31 176 ASP A CA 1
ATOM 1383 C C . ASP A 1 176 ? 11.931 -3.146 0.448 1.00 92.31 176 ASP A C 1
ATOM 1385 O O . ASP A 1 176 ? 12.450 -3.150 1.569 1.00 92.31 176 ASP A O 1
ATOM 1389 N N . GLU A 1 177 ? 10.742 -2.582 0.236 1.00 94.31 177 GLU A N 1
ATOM 1390 C CA . GLU A 1 177 ? 10.001 -1.840 1.251 1.00 94.31 177 GLU A CA 1
ATOM 1391 C C . GLU A 1 177 ? 8.482 -1.976 1.114 1.00 94.31 177 GLU A C 1
ATOM 1393 O O . GLU A 1 177 ? 7.933 -2.466 0.129 1.00 94.31 177 GLU A O 1
ATOM 1398 N N . VAL A 1 178 ? 7.779 -1.466 2.115 1.00 96.19 178 VAL A N 1
ATOM 1399 C CA . VAL A 1 178 ? 6.354 -1.184 2.079 1.00 96.19 178 VAL A CA 1
ATOM 1400 C C . VAL A 1 178 ? 6.127 0.318 2.175 1.00 96.19 178 VAL A C 1
ATOM 1402 O O . VAL A 1 178 ? 6.907 1.058 2.782 1.00 96.19 178 VAL A O 1
ATOM 1405 N N . PHE A 1 179 ? 5.022 0.768 1.598 1.00 97.81 179 PHE A N 1
ATOM 1406 C CA . PHE A 1 179 ? 4.475 2.099 1.806 1.00 97.81 179 PHE A CA 1
ATOM 1407 C C . PHE A 1 179 ? 3.088 1.973 2.425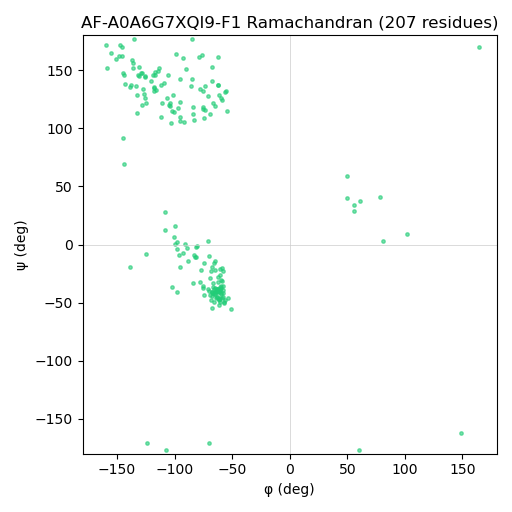 1.00 97.81 179 PHE A C 1
ATOM 1409 O O . PHE A 1 179 ? 2.261 1.194 1.961 1.00 97.81 179 PHE A O 1
ATOM 1416 N N . GLU A 1 180 ? 2.798 2.779 3.437 1.00 98.25 180 GLU A N 1
ATOM 1417 C CA . GLU A 1 180 ? 1.468 2.856 4.027 1.00 98.25 180 GLU A CA 1
ATOM 1418 C C . GLU A 1 180 ? 0.971 4.299 4.043 1.00 98.25 180 GLU A C 1
ATOM 1420 O O . GLU A 1 180 ? 1.743 5.222 4.310 1.00 98.25 180 GLU A O 1
ATOM 1425 N N . ALA A 1 181 ? -0.330 4.496 3.829 1.00 98.50 181 ALA A N 1
ATOM 1426 C CA . ALA A 1 181 ? -0.971 5.803 3.946 1.00 98.50 181 ALA A CA 1
ATOM 1427 C C . ALA A 1 181 ? -2.326 5.714 4.643 1.00 98.50 181 ALA A C 1
ATOM 1429 O O . ALA A 1 181 ? -3.148 4.855 4.324 1.00 98.50 181 ALA A O 1
ATOM 1430 N N . LEU A 1 182 ? -2.586 6.662 5.542 1.00 98.50 182 LEU A N 1
ATOM 1431 C CA . LEU A 1 182 ? -3.930 6.959 6.025 1.00 98.50 182 LEU A CA 1
ATOM 1432 C C . LEU A 1 182 ? -4.485 8.119 5.206 1.00 98.50 182 LEU A C 1
ATOM 1434 O O . LEU A 1 182 ? -4.043 9.254 5.377 1.00 98.50 182 LEU A O 1
ATOM 1438 N N . ALA A 1 183 ? -5.421 7.850 4.301 1.00 98.25 183 ALA A N 1
ATOM 1439 C CA . ALA A 1 183 ? -5.952 8.864 3.391 1.00 98.25 183 ALA A CA 1
ATOM 1440 C C . ALA A 1 183 ? -7.416 8.607 3.027 1.00 98.25 183 ALA A C 1
ATOM 1442 O O . ALA A 1 183 ? -7.930 7.502 3.188 1.00 98.25 183 ALA A O 1
ATOM 1443 N N . LYS A 1 184 ? -8.108 9.627 2.512 1.00 97.88 184 LYS A N 1
ATOM 1444 C CA . LYS A 1 184 ? -9.514 9.492 2.101 1.00 97.88 184 LYS A CA 1
ATOM 1445 C C . LYS A 1 184 ? -9.648 8.724 0.794 1.00 97.88 184 LYS A C 1
ATOM 1447 O O . LYS A 1 184 ? -10.500 7.852 0.690 1.00 97.88 184 LYS A O 1
ATOM 1452 N N . SER A 1 185 ? -8.796 9.015 -0.180 1.00 97.88 185 SER A N 1
ATOM 1453 C CA . SER A 1 185 ? -8.806 8.371 -1.495 1.00 97.88 185 SER A CA 1
ATOM 1454 C C . SER A 1 185 ? -7.391 8.227 -2.041 1.00 97.88 185 SER A C 1
ATOM 1456 O O . SER A 1 185 ? -6.475 8.912 -1.579 1.00 97.88 185 SER A O 1
ATOM 1458 N N . VAL A 1 186 ? -7.241 7.347 -3.027 1.00 98.44 186 VAL A N 1
ATOM 1459 C CA . VAL A 1 186 ? -6.056 7.235 -3.871 1.00 98.44 186 VAL A CA 1
ATOM 1460 C C . VAL A 1 186 ? -6.491 7.296 -5.330 1.00 98.44 186 VAL A C 1
ATOM 1462 O O . VAL A 1 186 ? -7.448 6.629 -5.715 1.00 98.44 186 VAL A O 1
ATOM 1465 N N . ASP A 1 187 ? -5.784 8.091 -6.121 1.00 98.00 187 ASP A N 1
ATOM 1466 C CA . ASP A 1 187 ? -5.892 8.127 -7.578 1.00 98.00 187 ASP A CA 1
ATOM 1467 C C . ASP A 1 187 ? -4.551 7.711 -8.177 1.00 98.00 187 ASP A C 1
ATOM 1469 O O . ASP A 1 187 ? -3.504 8.029 -7.612 1.00 98.00 187 ASP A O 1
ATOM 1473 N N . VAL A 1 188 ? -4.560 7.027 -9.321 1.00 97.81 188 VAL A N 1
ATOM 1474 C CA . VAL A 1 188 ? -3.338 6.611 -10.018 1.00 97.81 188 VAL A CA 1
ATOM 1475 C C . VAL A 1 188 ? -3.284 7.187 -11.425 1.00 97.81 188 VAL A C 1
ATOM 1477 O O . VAL A 1 188 ? -4.285 7.225 -12.141 1.00 97.81 188 VAL A O 1
ATOM 1480 N N . ARG A 1 189 ? -2.092 7.612 -11.843 1.00 96.25 189 ARG A N 1
ATOM 1481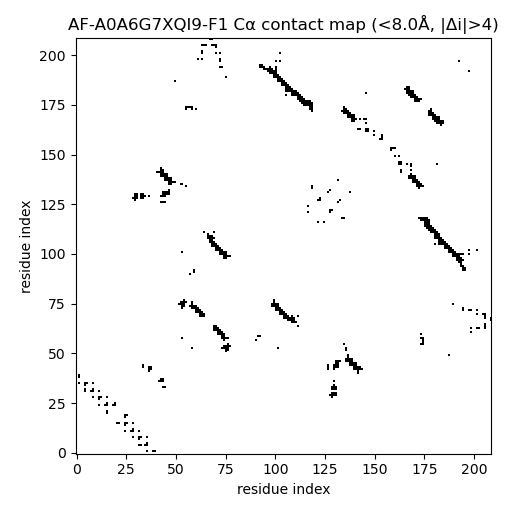 C CA . ARG A 1 189 ? -1.781 7.915 -13.241 1.00 96.25 189 ARG A CA 1
ATOM 1482 C C . ARG A 1 189 ? -0.554 7.141 -13.698 1.00 96.25 189 ARG A C 1
ATOM 1484 O O . ARG A 1 189 ? 0.387 6.951 -12.931 1.00 96.25 189 ARG A O 1
ATOM 1491 N N . SER A 1 190 ? -0.567 6.735 -14.963 1.00 96.12 190 SER A N 1
ATOM 1492 C CA . SER A 1 190 ? 0.603 6.205 -15.654 1.00 96.12 190 SER A CA 1
ATOM 1493 C C . SER A 1 190 ? 1.087 7.206 -16.695 1.00 96.12 190 SER A C 1
ATOM 1495 O O . SER A 1 190 ? 0.298 7.839 -17.402 1.00 96.12 190 SER A O 1
ATOM 1497 N N . HIS A 1 191 ? 2.400 7.369 -16.793 1.00 95.69 191 HIS A N 1
ATOM 1498 C CA . HIS A 1 191 ? 3.015 8.259 -17.773 1.00 95.69 191 HIS A CA 1
ATOM 1499 C C . HIS A 1 191 ? 4.440 7.816 -18.089 1.00 95.69 191 HIS A C 1
ATOM 1501 O O . HIS A 1 191 ? 5.030 7.005 -17.379 1.00 95.69 191 HIS A O 1
ATOM 1507 N N . ARG A 1 192 ? 5.001 8.343 -19.182 1.00 96.12 192 ARG A N 1
ATOM 1508 C CA . ARG A 1 192 ? 6.393 8.089 -19.558 1.00 96.12 192 ARG A CA 1
ATOM 1509 C C . ARG A 1 192 ? 7.261 9.276 -19.162 1.00 96.12 192 ARG A C 1
ATOM 1511 O O . ARG A 1 192 ? 7.094 10.353 -19.726 1.00 96.12 192 ARG A O 1
ATOM 1518 N N . ALA A 1 193 ? 8.175 9.073 -18.224 1.00 96.69 193 ALA A N 1
ATOM 1519 C CA . ALA A 1 193 ? 9.072 10.107 -17.712 1.00 96.69 193 ALA A CA 1
ATOM 1520 C C . ALA A 1 193 ? 10.301 9.478 -17.050 1.00 96.69 193 ALA A C 1
ATOM 1522 O O . ALA A 1 193 ? 10.374 8.264 -16.858 1.00 96.69 193 ALA A O 1
ATOM 1523 N N . THR A 1 194 ? 11.276 10.302 -16.697 1.00 96.62 194 THR A N 1
ATOM 1524 C CA . THR A 1 194 ? 12.292 9.937 -15.705 1.00 96.62 194 THR A CA 1
ATOM 1525 C C . THR A 1 194 ? 11.708 10.014 -14.288 1.00 96.62 194 THR A C 1
ATOM 1527 O O . THR A 1 194 ? 10.678 10.660 -14.047 1.00 96.62 194 THR A O 1
ATOM 1530 N N . MET A 1 195 ? 12.384 9.393 -13.316 1.00 97.06 195 MET A N 1
ATOM 1531 C CA . MET A 1 195 ? 12.031 9.561 -11.902 1.00 97.06 195 MET A CA 1
ATOM 1532 C C . MET A 1 195 ? 12.130 11.036 -11.489 1.00 97.06 195 MET A C 1
ATOM 1534 O O . MET A 1 195 ? 11.217 11.556 -10.860 1.00 97.06 195 MET A O 1
ATOM 1538 N N . ALA A 1 196 ? 13.182 11.743 -11.914 1.00 96.94 196 ALA A N 1
ATOM 1539 C CA . ALA A 1 196 ? 13.380 13.157 -11.594 1.00 96.94 196 ALA A CA 1
ATOM 1540 C C . ALA A 1 196 ? 12.228 14.053 -12.086 1.00 96.94 196 ALA A C 1
ATOM 1542 O O . ALA A 1 196 ? 11.724 14.879 -11.326 1.00 96.94 196 ALA A O 1
ATOM 1543 N N . GLU A 1 197 ? 11.775 13.873 -13.329 1.00 97.75 197 GLU A N 1
ATOM 1544 C CA . GLU A 1 197 ? 10.621 14.604 -13.874 1.00 97.75 197 GLU A CA 1
ATOM 1545 C C . GLU A 1 197 ? 9.327 14.271 -13.120 1.00 97.75 197 GLU A C 1
ATOM 1547 O O . GLU A 1 197 ? 8.537 15.168 -12.820 1.00 97.75 197 GLU A O 1
ATOM 1552 N N . SER A 1 198 ? 9.128 12.997 -12.767 1.00 97.88 198 SER A N 1
ATOM 1553 C CA . SER A 1 198 ? 7.950 12.559 -12.009 1.00 97.88 198 SER A CA 1
ATOM 1554 C C . SER A 1 198 ? 7.929 13.166 -10.605 1.00 97.88 198 SER A C 1
ATOM 1556 O O . SER A 1 198 ? 6.906 13.691 -10.180 1.00 97.88 198 SER A O 1
ATOM 1558 N N . LEU A 1 199 ? 9.073 13.202 -9.914 1.00 97.81 199 LEU A N 1
ATOM 1559 C CA . LEU A 1 199 ? 9.195 13.845 -8.602 1.00 97.81 199 LEU A CA 1
ATOM 1560 C C . LEU A 1 199 ? 9.014 15.364 -8.679 1.00 97.81 199 LEU A C 1
ATOM 1562 O O . LEU A 1 199 ? 8.399 15.952 -7.791 1.00 97.81 199 LEU A O 1
ATOM 1566 N N . ALA A 1 200 ? 9.500 16.010 -9.742 1.00 96.94 200 ALA A N 1
ATOM 1567 C CA . ALA A 1 200 ? 9.265 17.435 -9.962 1.00 96.94 200 ALA A CA 1
ATOM 1568 C C . ALA A 1 200 ? 7.770 17.738 -10.169 1.00 96.94 200 ALA A C 1
ATOM 1570 O O . ALA A 1 200 ? 7.262 18.716 -9.620 1.00 96.94 200 ALA A O 1
ATOM 1571 N N . SER A 1 201 ? 7.049 16.885 -10.905 1.00 95.75 201 SER A N 1
ATOM 1572 C CA . SER A 1 201 ? 5.595 17.007 -11.054 1.00 95.75 201 SER A CA 1
ATOM 1573 C C . SER A 1 201 ? 4.859 16.731 -9.738 1.00 95.75 201 SER A C 1
ATOM 1575 O O . SER A 1 201 ? 3.997 17.518 -9.350 1.00 95.75 201 SER A O 1
ATOM 1577 N N . ALA A 1 202 ? 5.248 15.689 -8.998 1.00 97.00 202 ALA A N 1
ATOM 1578 C CA . ALA A 1 202 ? 4.698 15.379 -7.679 1.00 97.00 202 ALA A CA 1
ATOM 1579 C C . ALA A 1 202 ? 4.877 16.544 -6.690 1.00 97.00 202 ALA A C 1
ATOM 1581 O O . ALA A 1 202 ? 3.969 16.863 -5.922 1.00 97.00 202 ALA A O 1
ATOM 1582 N N . ALA A 1 203 ? 6.020 17.235 -6.737 1.00 97.06 203 ALA A N 1
ATOM 1583 C CA . ALA A 1 203 ? 6.264 18.410 -5.908 1.00 97.06 203 ALA A CA 1
ATOM 1584 C C . ALA A 1 203 ? 5.269 19.544 -6.203 1.00 97.06 203 ALA A C 1
ATOM 1586 O O . ALA A 1 203 ? 4.786 20.180 -5.268 1.00 97.06 203 ALA A O 1
ATOM 1587 N N . GLN A 1 204 ? 4.904 19.767 -7.472 1.00 94.94 204 GLN A N 1
ATOM 1588 C CA . GLN A 1 204 ? 3.868 20.745 -7.835 1.00 94.94 204 GLN A CA 1
ATOM 1589 C C . GLN A 1 204 ? 2.508 20.352 -7.243 1.00 94.94 204 GLN A C 1
ATOM 1591 O O . GLN A 1 204 ? 1.862 21.173 -6.597 1.00 94.94 204 GLN A O 1
ATOM 1596 N N . VAL A 1 205 ? 2.128 19.073 -7.347 1.00 92.75 205 VAL A N 1
ATOM 1597 C CA . VAL A 1 205 ? 0.869 18.539 -6.791 1.00 92.75 205 VAL A CA 1
ATOM 1598 C C . VAL A 1 205 ? 0.767 18.727 -5.271 1.00 92.75 205 VAL A C 1
ATOM 1600 O O . VAL A 1 205 ? -0.331 18.955 -4.746 1.00 92.75 205 VAL A O 1
ATOM 1603 N N . ILE A 1 206 ? 1.894 18.618 -4.560 1.00 93.94 206 ILE A N 1
ATOM 1604 C CA . ILE A 1 206 ? 1.984 18.823 -3.108 1.00 93.94 206 ILE A CA 1
ATOM 1605 C C . ILE A 1 206 ? 1.933 20.311 -2.731 1.00 93.94 206 ILE A C 1
ATOM 1607 O O . ILE A 1 206 ? 1.366 20.643 -1.694 1.00 93.94 206 ILE A O 1
ATOM 1611 N N . VAL A 1 207 ? 2.508 21.206 -3.541 1.00 91.31 207 VAL A N 1
ATOM 1612 C CA . VAL A 1 207 ? 2.531 22.658 -3.267 1.00 91.31 207 VAL A CA 1
ATOM 1613 C C . VAL A 1 207 ? 1.195 23.333 -3.585 1.00 91.31 207 VAL A C 1
ATOM 1615 O O . VAL A 1 207 ? 0.825 24.292 -2.915 1.00 91.31 207 VAL A O 1
ATOM 1618 N N . GLU A 1 208 ? 0.463 22.841 -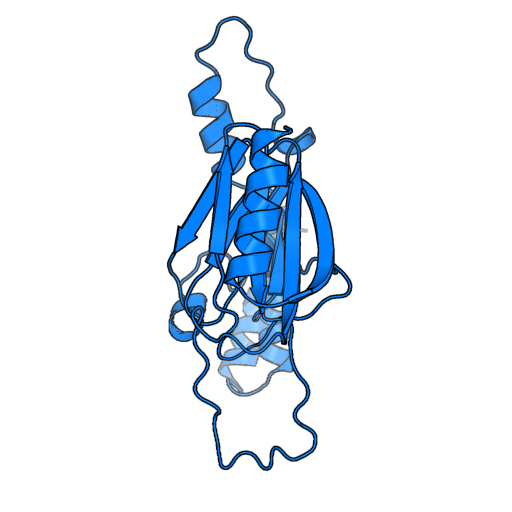4.582 1.00 83.69 208 GLU A N 1
ATOM 1619 C CA . GLU A 1 208 ? -0.848 23.373 -4.985 1.00 83.69 208 GLU A CA 1
ATOM 1620 C C . GLU A 1 208 ? -2.020 22.880 -4.109 1.00 83.69 208 GLU A C 1
ATOM 1622 O O . GLU A 1 208 ? -3.167 23.255 -4.355 1.00 83.69 208 GLU A O 1
ATOM 1627 N N . ALA A 1 209 ? -1.749 22.013 -3.126 1.00 62.56 209 ALA A N 1
ATOM 1628 C CA . ALA A 1 209 ? -2.737 21.419 -2.219 1.00 62.56 209 ALA A CA 1
ATOM 1629 C C . ALA A 1 209 ? -3.125 22.361 -1.068 1.00 62.56 209 ALA A C 1
ATOM 1631 O O . ALA A 1 209 ? -4.335 22.398 -0.751 1.00 62.56 209 ALA A O 1
#

Secondary structure (DSSP, 8-state):
-HHHHHHHHHHHHHHHTT-TT-HHHHHHHHHHHHHHHHHTT--EEEE---S--B-SS----EEEE-SSEEEEEEEBP---TT--SS------TT--S-EEEEEEEEET--EEEEE---GGGGGGSTTGGGT--SSEEEEEET-HHHHHHHHHHTTSTT----GGGT-EEEEEE-SS-EEEEEESEEEEEEEEE-HHHHHHHHHHHHHT-

Solvent-accessible surface area (backbone atoms only — not comparable to full-atom values): 11524 Å² total; per-residue (Å²): 110,69,72,57,33,55,49,46,30,56,51,25,52,55,48,23,73,74,40,79,84,39,63,67,35,49,54,51,28,23,51,29,36,22,53,39,24,54,78,66,70,37,54,24,31,38,76,48,88,78,92,72,62,55,26,75,84,68,27,73,76,46,78,52,73,59,85,44,33,33,33,40,35,31,30,31,50,74,88,61,93,81,68,81,80,85,77,77,86,89,81,60,77,81,45,83,67,63,38,56,30,34,39,37,41,25,41,63,14,70,49,76,49,74,42,76,52,26,56,92,49,36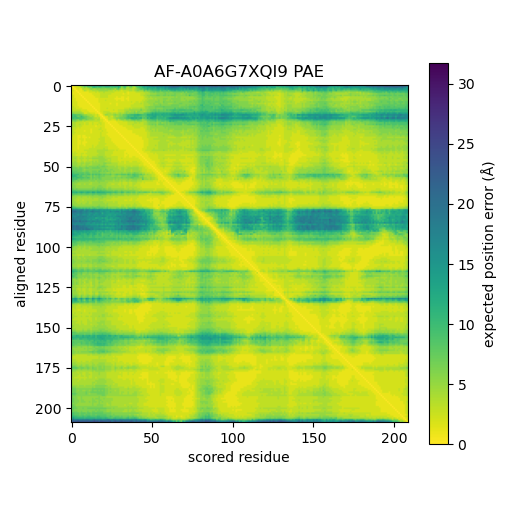,80,78,40,91,36,29,53,15,36,46,67,76,74,41,46,24,40,40,43,62,42,64,66,58,54,50,54,47,60,70,49,55,80,44,95,81,56,75,80,68,56,79,81,64,42,40,38,39,40,32,37,45,44,72,27,29,39,35,36,37,17,55,46,78,48,77,48,77,49,77,37,27,54,61,57,48,52,56,51,46,50,51,61,58,73,76,105

Foldseek 3Di:
DLVVLVVQLVVLVVVCVVPVPDPVSLVSNLVSLLVNCVVVLHKEKAFDDQVFAADQPFQPWDWDDDQFKIKIKTHGHDDDVPCPPPDDDDDDLPDQFWHKMKIKMFGRWHDKDKFDDAPVCLVVDPHSSNHPDGAHKIWMGSDPVQVVVLVVVVVDPPRDDPLNVQWIWMWGHHHRMIMIITGRDMHMDIDIGRSVVVVVVSVVVNVVD

Nearest PDB structures (foldseek):
  3zqe-assembly2_B  TM=9.731E-01  e=2.509E+00  Salmonella enterica subsp. enterica serovar Typhimurium str. SL1344
  7yr1-assembly1_C  TM=1.838E-01  e=2.828E+00  Severe acute respiratory syndrome coronavirus 2
  8gra-assembly1_G  TM=1.603E-01  e=5.149E+00  Bacteroides fragilis
  3w38-assembly1_A  TM=1.558E-01  e=8.830E+00  Beta vulgaris

Sequence (209 aa):
MRRNLELAVRQAQKRLAQDYGDRESWVNLHEAERQLAAARHQAWAEPLDLEVTWDAGAPLPHVLSNGFKAVLVCRAAMADPDWDGTYAAGVSSSDQTPTGMLEFTFSGCHSVKIGGPNDEALSGHPLFTRGLDGCGPHLVHNSEWIAEQEAINSVHEYHQGGWHERMNHYFFVFHDEVFEALAKSVDVRSHRATMAESLASAAQVIVEA

Radius of gyration: 19.27 Å; Cα contacts (8 Å, |Δi|>4): 386; chains: 1; bounding box: 40×56×49 Å

pLDDT: mean 92.28, std 6.52, range [62.56, 98.62]

Mean predicted aligned error: 4.91 Å